Protein AF-A0A9P8H074-F1 (afdb_monomer_lite)

Radius of gyration: 22.16 Å; chains: 1; bounding box: 55×49×70 Å

Foldseek 3Di:
DDDDDDPPDDDPVVVVVVVVDPPVNVVVVPPPPDDDPDPDPLLVLLVVVLVVLVVVLVVLVVVQVVCQVPDPPPDPDDDPVSVVVSVVSVVVSVVSVVCSVVVVSCVRDDVPDDSPPSPPPPPPLPVLLVQQVVLLVQLVVCLVCLQPDPDRDARDDDDDPDPPPPPCDPPRRHDLRVLLVNVVSNPDDLVRLVVLLVSLDLVSNPNHDPPRSVRSSVVSVSNNVSSVVVSVVNVVVVVVPPPDDDD

pLDDT: mean 71.87, std 20.26, range [28.47, 96.75]

Structure (mmCIF, N/CA/C/O backbone):
data_AF-A0A9P8H074-F1
#
_entry.id   AF-A0A9P8H074-F1
#
loop_
_atom_site.group_PDB
_atom_site.id
_atom_site.type_symbol
_atom_site.label_atom_id
_atom_site.label_alt_id
_atom_site.label_comp_id
_atom_site.label_asym_id
_atom_site.label_entity_id
_atom_site.label_seq_id
_atom_site.pdbx_PDB_ins_code
_atom_site.Cartn_x
_atom_site.Cartn_y
_atom_site.Cartn_z
_atom_site.occupancy
_atom_site.B_iso_or_equiv
_atom_site.auth_seq_id
_atom_site.auth_comp_id
_atom_site.auth_asym_id
_atom_site.auth_atom_id
_atom_site.pdbx_PDB_model_num
ATOM 1 N N . MET A 1 1 ? -18.222 0.670 27.435 1.00 34.28 1 MET A N 1
ATOM 2 C CA . MET A 1 1 ? -17.242 1.757 27.617 1.00 34.28 1 MET A CA 1
ATOM 3 C C . MET A 1 1 ? -15.969 1.274 26.948 1.00 34.28 1 MET A C 1
ATOM 5 O O . MET A 1 1 ? -15.282 0.448 27.526 1.00 34.28 1 MET A O 1
ATOM 9 N N . PHE A 1 2 ? -15.772 1.617 25.677 1.00 29.97 2 PHE A N 1
ATOM 10 C CA . PHE A 1 2 ? -14.538 1.301 24.958 1.00 29.97 2 PHE A CA 1
ATOM 11 C C . PHE A 1 2 ? -13.777 2.611 24.823 1.00 29.97 2 PHE A C 1
ATOM 13 O O . PHE A 1 2 ? -14.354 3.582 24.339 1.00 29.97 2 PHE A O 1
ATOM 20 N N . ASP A 1 3 ? -12.551 2.611 25.339 1.00 28.47 3 ASP A N 1
ATOM 21 C CA . ASP A 1 3 ? -11.610 3.724 25.300 1.00 28.47 3 ASP A CA 1
ATOM 22 C C . ASP A 1 3 ? -11.482 4.311 23.894 1.00 28.47 3 ASP A C 1
ATOM 24 O O . ASP A 1 3 ? -11.331 3.583 22.905 1.00 28.47 3 ASP A O 1
ATOM 28 N N . ASP A 1 4 ? -11.504 5.641 23.840 1.00 34.91 4 ASP A N 1
ATOM 29 C CA . ASP A 1 4 ? -11.107 6.431 22.686 1.00 34.91 4 ASP A CA 1
ATOM 30 C C . ASP A 1 4 ? -9.651 6.093 22.335 1.00 34.91 4 ASP A C 1
ATOM 32 O O . ASP A 1 4 ? -8.705 6.483 23.021 1.00 3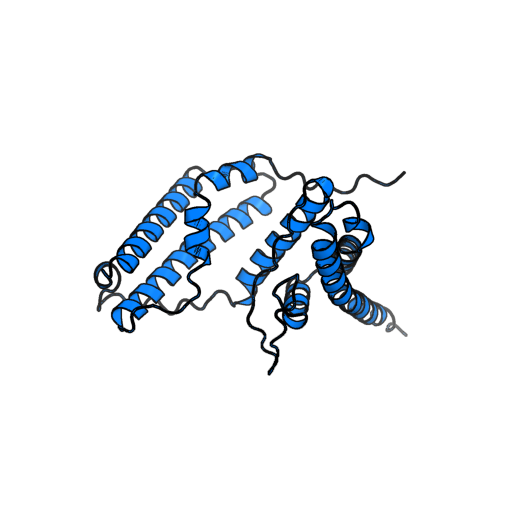4.91 4 ASP A O 1
ATOM 36 N N . GLY A 1 5 ? -9.469 5.318 21.264 1.00 28.48 5 GLY A N 1
ATOM 37 C CA . GLY A 1 5 ? -8.151 5.050 20.698 1.00 28.48 5 GLY A CA 1
ATOM 38 C C . GLY A 1 5 ? -7.446 6.342 20.257 1.00 28.48 5 GLY A C 1
ATOM 39 O O . GLY A 1 5 ? -8.103 7.363 20.035 1.00 28.48 5 GLY A O 1
ATOM 40 N N . PRO A 1 6 ? -6.109 6.315 20.100 1.00 30.25 6 PRO A N 1
ATOM 41 C CA . PRO A 1 6 ? -5.347 7.485 19.685 1.00 30.25 6 PRO A CA 1
ATOM 42 C C . PRO A 1 6 ? -5.861 7.980 18.330 1.00 30.25 6 PRO A C 1
ATOM 44 O O . PRO A 1 6 ? -5.810 7.265 17.326 1.00 30.25 6 PRO A O 1
ATOM 47 N N . LYS A 1 7 ? -6.387 9.207 18.322 1.00 32.19 7 LYS A N 1
ATOM 48 C CA . LYS A 1 7 ? -6.743 9.938 17.108 1.00 32.19 7 LYS A CA 1
ATOM 49 C C . LYS A 1 7 ? -5.439 10.363 16.444 1.00 32.19 7 LYS A C 1
ATOM 51 O O . LYS A 1 7 ? -4.824 11.334 16.869 1.00 32.19 7 LYS A O 1
ATOM 56 N N . TRP A 1 8 ? -5.020 9.633 15.417 1.00 36.97 8 TRP A N 1
ATOM 57 C CA . TRP A 1 8 ? -3.979 10.085 14.496 1.00 36.97 8 TRP A CA 1
ATOM 58 C C . TRP A 1 8 ? -4.569 11.209 13.639 1.00 36.97 8 TRP A C 1
ATOM 60 O O . TRP A 1 8 ? -5.060 10.982 12.535 1.00 36.97 8 TRP A O 1
ATOM 70 N N . GLY A 1 9 ? -4.643 12.409 14.212 1.00 28.47 9 GLY A N 1
ATOM 71 C CA . GLY A 1 9 ? -5.114 13.597 13.519 1.00 28.47 9 GLY A CA 1
ATOM 72 C C . GLY A 1 9 ? -4.038 14.089 12.567 1.00 28.47 9 GLY A C 1
ATOM 73 O O . GLY A 1 9 ? -3.194 14.872 12.973 1.00 28.47 9 GLY A O 1
ATOM 74 N N . TRP A 1 10 ? -4.078 13.642 11.315 1.00 36.22 10 TRP A N 1
ATOM 75 C CA . TRP A 1 10 ? -3.365 14.328 10.241 1.00 36.22 10 TRP A CA 1
ATOM 76 C C . TRP A 1 10 ? -4.173 15.551 9.808 1.00 36.22 10 TRP A C 1
ATOM 78 O O . TRP A 1 10 ? -5.401 15.487 9.662 1.00 36.22 10 TRP A O 1
ATOM 88 N N . SER A 1 11 ? -3.482 16.669 9.612 1.00 38.69 11 SER A N 1
ATOM 89 C CA . SER A 1 11 ? -4.053 17.906 9.097 1.00 38.69 11 SER A CA 1
ATOM 90 C C . SER A 1 11 ? -4.701 17.700 7.722 1.00 38.69 11 SER A C 1
ATOM 92 O O . SER A 1 11 ? -4.144 17.068 6.824 1.00 38.69 11 SER A O 1
ATOM 94 N N . LYS A 1 12 ? -5.902 18.267 7.540 1.00 38.62 12 LYS A N 1
ATOM 95 C CA . LYS A 1 12 ? -6.658 18.254 6.271 1.00 38.62 12 LYS A CA 1
ATOM 96 C C . LYS A 1 12 ? -5.885 18.884 5.100 1.00 38.62 12 LYS A C 1
ATOM 98 O O . LYS A 1 12 ? -6.270 18.672 3.952 1.00 38.62 12 LYS A O 1
ATOM 103 N N . THR A 1 13 ? -4.820 19.633 5.380 1.00 39.03 13 THR A N 1
ATOM 104 C CA . THR A 1 13 ? -4.048 20.410 4.404 1.00 39.03 13 THR A CA 1
ATOM 105 C C . THR A 1 13 ? -3.113 19.527 3.566 1.00 39.03 13 THR A C 1
ATOM 107 O O . THR A 1 13 ? -3.063 19.675 2.348 1.00 39.03 13 THR A O 1
ATOM 110 N N . LEU A 1 14 ? -2.520 18.479 4.158 1.00 34.53 14 LEU A N 1
ATOM 111 C CA . LEU A 1 14 ? -1.687 17.494 3.441 1.00 34.53 14 LEU A CA 1
ATOM 112 C C . LEU A 1 14 ? -2.457 16.735 2.345 1.00 34.53 14 LEU A C 1
ATOM 114 O O . LEU A 1 14 ? -1.873 16.289 1.361 1.00 34.53 14 LEU A O 1
ATOM 118 N N . GLN A 1 15 ? -3.780 16.619 2.479 1.00 36.66 15 GLN A N 1
ATOM 119 C CA . GLN A 1 15 ? -4.646 15.985 1.483 1.00 36.66 15 GLN A CA 1
ATOM 120 C C . GLN A 1 15 ? -5.029 16.936 0.330 1.00 36.66 15 GLN A C 1
ATOM 122 O O . GLN A 1 15 ? -5.466 16.469 -0.722 1.00 36.66 15 GLN A O 1
ATOM 127 N N . GLN A 1 16 ? -4.860 18.252 0.512 1.00 35.47 16 GLN A N 1
ATOM 128 C CA . GLN A 1 16 ? -5.141 19.283 -0.492 1.00 35.47 16 GLN A CA 1
ATOM 129 C C . GLN A 1 16 ? -3.890 19.701 -1.280 1.00 35.47 16 GLN A C 1
ATOM 131 O O . GLN A 1 16 ? -4.005 19.904 -2.484 1.00 35.47 16 GLN A O 1
ATOM 136 N N . ASP A 1 17 ? -2.693 19.718 -0.694 1.00 36.97 17 ASP A N 1
ATOM 137 C CA . ASP A 1 17 ? -1.497 20.214 -1.406 1.00 36.97 17 ASP A CA 1
ATOM 138 C C . ASP A 1 17 ? -0.894 19.211 -2.411 1.00 36.97 17 ASP A C 1
ATOM 140 O O . ASP A 1 17 ? -0.211 19.590 -3.364 1.00 36.97 17 ASP A O 1
ATOM 144 N N . TRP A 1 18 ? -1.272 17.931 -2.323 1.00 33.31 18 TRP A N 1
ATOM 145 C CA . TRP A 1 18 ? -0.990 16.927 -3.364 1.00 33.31 18 TRP A CA 1
ATOM 146 C C . TRP A 1 18 ? -1.747 17.183 -4.683 1.00 33.31 18 TRP A C 1
ATOM 148 O O . TRP A 1 18 ? -1.483 16.516 -5.684 1.00 33.31 18 TRP A O 1
ATOM 158 N N . THR A 1 19 ? -2.682 18.141 -4.716 1.00 37.94 19 THR A N 1
ATOM 159 C CA . THR A 1 19 ? -3.509 18.444 -5.899 1.00 37.94 19 THR A CA 1
ATOM 160 C C . THR A 1 19 ? -2.841 19.362 -6.927 1.00 37.94 19 THR A C 1
ATOM 162 O O . THR A 1 19 ? -3.373 19.518 -8.025 1.00 37.94 19 THR A O 1
ATOM 165 N N . CYS A 1 20 ? -1.653 1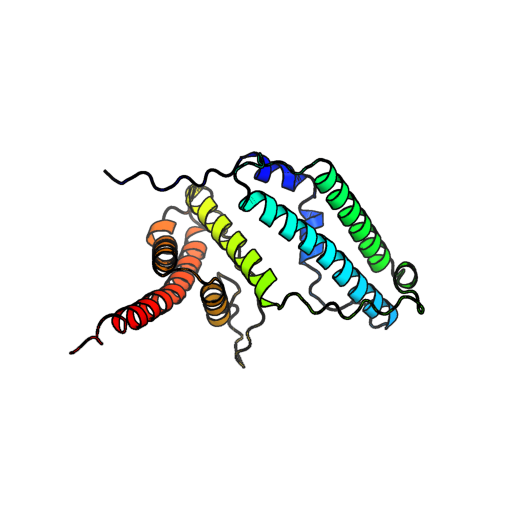9.909 -6.642 1.00 38.28 20 CYS A N 1
ATOM 166 C CA . CYS A 1 20 ? -0.899 20.711 -7.615 1.00 38.28 20 CYS A CA 1
ATOM 167 C C . CYS A 1 20 ? -0.303 19.883 -8.768 1.00 38.28 20 CYS A C 1
ATOM 169 O O . CYS A 1 20 ? 0.052 20.443 -9.805 1.00 38.28 20 CYS A O 1
ATOM 171 N N . MET A 1 21 ? -0.232 18.554 -8.629 1.00 38.22 21 MET A N 1
ATOM 172 C CA . MET A 1 21 ? 0.084 17.651 -9.733 1.00 38.22 21 MET A CA 1
ATOM 173 C C . MET A 1 21 ? -1.177 16.895 -10.153 1.00 38.22 21 MET A C 1
ATOM 175 O O . MET A 1 21 ? -1.715 16.080 -9.408 1.00 38.22 21 MET A O 1
A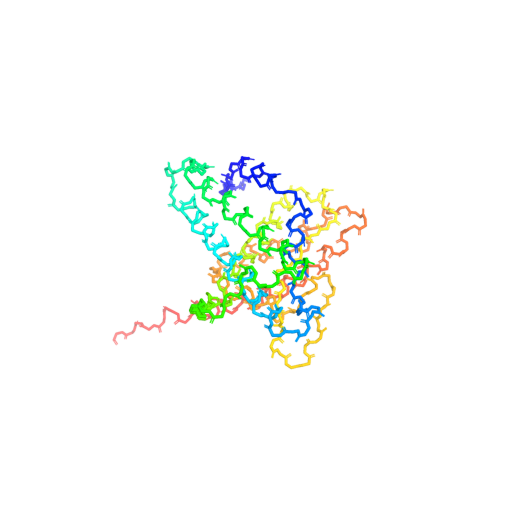TOM 179 N N . ASP A 1 22 ? -1.639 17.165 -11.374 1.00 43.31 22 ASP A N 1
ATOM 180 C CA . ASP A 1 22 ? -2.713 16.424 -12.034 1.00 43.31 22 ASP A CA 1
ATOM 181 C C . ASP A 1 22 ? -2.480 14.902 -11.908 1.00 43.31 22 ASP A C 1
ATOM 183 O O . ASP A 1 22 ? -1.381 14.386 -12.135 1.00 43.31 22 ASP A O 1
ATOM 187 N N . ARG A 1 23 ? -3.541 14.168 -11.554 1.00 40.34 23 ARG A N 1
ATOM 188 C CA . ARG A 1 23 ? -3.578 12.702 -11.454 1.00 40.34 23 ARG A CA 1
ATOM 189 C C . ARG A 1 23 ? -3.008 12.012 -12.702 1.00 40.34 23 ARG A C 1
ATOM 191 O O . ARG A 1 23 ? -2.406 10.946 -12.582 1.00 40.34 23 ARG A O 1
ATOM 198 N N . ALA A 1 24 ? -3.159 12.609 -13.884 1.00 39.78 24 ALA A N 1
ATOM 199 C CA . ALA A 1 24 ? -2.588 12.128 -15.138 1.00 39.78 24 ALA A CA 1
ATOM 200 C C . ALA A 1 24 ? -1.055 12.230 -15.163 1.00 39.78 24 ALA A C 1
ATOM 202 O O . ALA A 1 24 ? -0.392 11.309 -15.642 1.00 39.78 24 ALA A O 1
ATOM 203 N N . THR A 1 25 ? -0.480 13.286 -14.588 1.00 45.34 25 THR A N 1
ATOM 204 C CA . THR A 1 25 ? 0.970 13.459 -14.430 1.00 45.34 25 THR A CA 1
ATOM 205 C C . THR A 1 25 ? 1.540 12.374 -13.514 1.00 45.34 25 THR A C 1
ATOM 207 O O . THR A 1 25 ? 2.502 11.698 -13.871 1.00 45.34 25 THR A O 1
ATOM 210 N N . TRP A 1 26 ? 0.878 12.096 -12.387 1.00 40.53 26 TRP A N 1
ATOM 211 C CA . TRP A 1 26 ? 1.270 11.016 -11.468 1.00 40.53 26 TRP A CA 1
ATOM 212 C C . TRP A 1 26 ? 1.129 9.614 -12.094 1.00 40.53 26 TRP A C 1
ATOM 214 O O . TRP A 1 26 ? 1.975 8.732 -11.914 1.00 40.53 26 TRP A O 1
ATOM 224 N N . SER A 1 27 ? 0.073 9.404 -12.884 1.00 38.50 27 SER A N 1
ATOM 225 C CA . SER A 1 27 ? -0.175 8.140 -13.584 1.00 38.50 27 SER A CA 1
ATOM 226 C C . SER A 1 27 ? 0.842 7.880 -14.710 1.00 38.50 27 SER A C 1
ATOM 228 O O . SER A 1 27 ? 1.272 6.740 -14.889 1.00 38.50 27 SER A O 1
ATOM 230 N N . ARG A 1 28 ? 1.331 8.927 -15.396 1.00 43.75 28 ARG A N 1
ATOM 231 C CA . ARG A 1 28 ? 2.446 8.820 -16.360 1.00 43.75 28 ARG A CA 1
ATOM 232 C C . ARG A 1 28 ? 3.754 8.395 -15.697 1.00 43.75 28 ARG A C 1
ATOM 234 O O . ARG A 1 28 ? 4.450 7.537 -16.231 1.00 43.75 28 ARG A O 1
ATOM 241 N N . PHE A 1 29 ? 4.056 8.912 -14.504 1.00 41.09 29 PHE A N 1
ATOM 242 C CA . PHE A 1 29 ? 5.256 8.510 -13.764 1.00 41.09 29 PHE A CA 1
ATOM 243 C C . PHE A 1 29 ? 5.206 7.053 -13.271 1.00 41.09 29 PHE A C 1
ATOM 245 O O . PHE A 1 29 ? 6.249 6.433 -13.075 1.00 41.09 29 PHE A O 1
ATOM 252 N N . THR A 1 30 ? 4.027 6.468 -13.055 1.00 40.72 30 THR A N 1
ATOM 253 C CA . THR A 1 30 ? 3.891 5.090 -12.539 1.00 40.72 30 THR A CA 1
ATOM 254 C C . THR A 1 30 ? 3.802 4.016 -13.623 1.00 40.72 30 THR A C 1
ATOM 256 O O . THR A 1 30 ? 4.211 2.887 -13.364 1.00 40.72 30 THR A O 1
ATOM 259 N N . CYS A 1 31 ? 3.338 4.344 -14.834 1.00 38.91 31 CYS A N 1
ATOM 260 C CA . CYS A 1 31 ? 3.153 3.362 -15.913 1.00 38.91 31 CYS A CA 1
ATOM 261 C C . CYS A 1 31 ? 4.441 2.948 -16.650 1.00 38.91 31 CYS A C 1
ATOM 263 O O . CYS A 1 31 ? 4.435 1.942 -17.347 1.00 38.91 31 CYS A O 1
ATOM 265 N N . LEU A 1 32 ? 5.550 3.676 -16.507 1.00 47.53 32 LEU A N 1
ATOM 266 C CA . LEU A 1 32 ? 6.774 3.438 -17.289 1.00 47.53 32 LEU A CA 1
ATOM 267 C C . LEU A 1 32 ? 7.807 2.564 -16.554 1.00 47.53 32 LEU A C 1
ATOM 269 O O . LEU A 1 32 ? 8.984 2.902 -16.482 1.00 47.53 32 LEU A O 1
ATOM 273 N N . LEU A 1 33 ? 7.372 1.440 -15.979 1.00 45.22 33 LEU A N 1
ATOM 274 C CA . LEU A 1 33 ? 8.291 0.373 -15.542 1.00 45.22 33 LEU A CA 1
ATOM 275 C C . LEU A 1 33 ? 8.706 -0.556 -16.695 1.00 45.22 33 LEU A C 1
ATOM 277 O O . LEU A 1 33 ? 9.562 -1.421 -16.501 1.00 45.22 33 LEU A O 1
ATOM 281 N N . ASP A 1 34 ? 8.129 -0.368 -17.881 1.00 45.78 34 ASP A N 1
ATOM 282 C CA . ASP A 1 34 ? 8.479 -1.125 -19.074 1.00 45.78 34 ASP A CA 1
ATOM 283 C C . ASP A 1 34 ? 9.732 -0.543 -19.749 1.00 45.78 34 ASP A C 1
ATOM 285 O O . ASP A 1 34 ? 9.957 0.668 -19.772 1.00 45.78 34 ASP A O 1
ATOM 289 N N . ALA A 1 35 ? 10.585 -1.441 -20.246 1.00 49.50 35 ALA A N 1
ATOM 290 C CA . ALA A 1 35 ? 11.863 -1.142 -20.894 1.00 49.50 35 ALA A CA 1
ATOM 291 C C . ALA A 1 35 ? 11.724 -0.116 -22.045 1.00 49.50 35 ALA A C 1
ATOM 293 O O . ALA A 1 35 ? 10.648 -0.015 -22.638 1.00 49.50 35 ALA A O 1
ATOM 294 N N . PRO A 1 36 ? 12.798 0.625 -22.397 1.00 53.88 36 PRO A N 1
ATOM 295 C CA . PRO A 1 36 ? 12.745 1.625 -23.462 1.00 53.88 36 PRO A CA 1
ATOM 296 C C . PRO A 1 36 ? 12.193 1.030 -24.766 1.00 53.88 36 PRO A C 1
ATOM 298 O O . PRO A 1 36 ? 12.622 -0.037 -25.203 1.00 53.88 36 PRO A O 1
ATOM 301 N N . VAL A 1 37 ? 11.248 1.745 -25.387 1.00 54.25 37 VAL A N 1
ATOM 302 C CA . VAL A 1 37 ? 10.645 1.385 -26.688 1.00 54.25 37 VAL A CA 1
ATOM 303 C C . VAL A 1 37 ? 11.682 1.475 -27.819 1.00 54.25 37 VAL A C 1
ATOM 305 O O . VAL A 1 37 ? 11.561 0.792 -28.833 1.00 54.25 37 VAL A O 1
ATOM 308 N N . ASP A 1 38 ? 12.727 2.283 -27.620 1.00 58.28 38 ASP A N 1
ATOM 309 C CA . ASP A 1 38 ? 13.858 2.452 -28.529 1.00 58.28 38 ASP A CA 1
ATOM 310 C C . ASP A 1 38 ? 15.100 1.690 -28.021 1.00 58.28 38 ASP A C 1
ATOM 312 O O . ASP A 1 38 ? 15.552 1.869 -26.888 1.00 58.28 38 ASP A O 1
ATOM 316 N N . SER A 1 39 ? 15.660 0.830 -28.876 1.00 65.75 39 SER A N 1
ATOM 317 C CA . SER A 1 39 ? 16.819 -0.020 -28.581 1.00 65.75 39 SER A CA 1
ATOM 318 C C . SER A 1 39 ? 18.183 0.680 -28.688 1.00 65.75 39 SER A C 1
ATOM 320 O O . SER A 1 39 ? 19.215 0.019 -28.547 1.00 65.75 39 SER A O 1
ATOM 322 N N . THR A 1 40 ? 18.241 1.986 -28.975 1.00 78.69 40 THR A N 1
ATOM 323 C CA . THR A 1 40 ? 19.527 2.694 -29.081 1.00 78.69 40 THR A CA 1
ATOM 324 C C . THR A 1 40 ? 20.232 2.846 -27.725 1.00 78.69 40 THR A C 1
ATOM 326 O O . THR A 1 40 ? 19.622 3.003 -26.666 1.00 78.69 40 THR A O 1
ATOM 329 N N . LEU A 1 41 ? 21.571 2.837 -27.748 1.00 73.38 41 LEU A N 1
ATOM 330 C CA . LEU A 1 41 ? 22.397 3.060 -26.553 1.00 73.38 41 LEU A CA 1
ATOM 331 C C . LEU A 1 41 ? 22.145 4.444 -25.929 1.00 73.38 41 LEU A C 1
ATOM 333 O O . LEU A 1 41 ? 22.218 4.603 -24.712 1.00 73.38 41 LEU A O 1
ATOM 337 N N . GLU A 1 42 ? 21.856 5.443 -26.758 1.00 74.56 42 GLU A N 1
ATOM 338 C CA . GLU A 1 42 ? 21.548 6.810 -26.336 1.00 74.56 42 GLU A CA 1
ATOM 339 C C . GLU A 1 42 ? 20.183 6.883 -25.650 1.00 74.56 42 GLU A C 1
ATOM 341 O O . GLU A 1 42 ? 20.092 7.470 -24.571 1.00 74.56 42 GLU A O 1
ATOM 346 N N . ALA A 1 43 ? 19.163 6.199 -26.184 1.00 69.75 43 ALA A N 1
ATOM 347 C CA . ALA A 1 43 ? 17.879 6.045 -25.508 1.00 69.75 43 ALA A CA 1
ATOM 348 C C . ALA A 1 43 ? 18.033 5.330 -24.161 1.00 69.75 43 ALA A C 1
ATOM 350 O O . ALA A 1 43 ? 17.504 5.799 -23.154 1.00 69.75 43 ALA A O 1
ATOM 351 N N . ALA A 1 44 ? 18.826 4.257 -24.092 1.00 69.56 44 ALA A N 1
ATOM 352 C CA . ALA A 1 44 ? 19.096 3.557 -22.836 1.00 69.56 44 ALA A CA 1
ATOM 353 C C . ALA A 1 44 ? 19.806 4.453 -21.800 1.00 69.56 44 ALA A C 1
ATOM 355 O O . ALA A 1 44 ? 19.443 4.454 -20.622 1.00 69.56 44 ALA A O 1
ATOM 356 N N . ARG A 1 45 ? 20.793 5.253 -22.222 1.00 73.25 45 ARG A N 1
ATOM 357 C CA . ARG A 1 45 ? 21.492 6.210 -21.344 1.00 73.25 45 ARG A CA 1
ATOM 358 C C . ARG A 1 45 ? 20.585 7.353 -20.895 1.00 73.25 45 ARG A C 1
ATOM 360 O O . ARG A 1 45 ? 20.611 7.717 -19.721 1.00 73.25 45 ARG A O 1
ATOM 367 N N . HIS A 1 46 ? 19.762 7.891 -21.793 1.00 78.69 46 HIS A N 1
ATOM 368 C CA . HIS A 1 46 ? 18.790 8.926 -21.447 1.00 78.69 46 HIS A CA 1
ATOM 369 C C . HIS A 1 46 ? 17.763 8.370 -20.454 1.00 78.69 46 HIS A C 1
ATOM 371 O O . HIS A 1 46 ? 17.470 9.007 -19.450 1.00 78.69 46 HIS A O 1
ATOM 377 N N . TRP A 1 47 ? 17.307 7.134 -20.649 1.00 71.75 47 TRP A N 1
ATOM 378 C CA . TRP A 1 47 ? 16.414 6.457 -19.713 1.00 71.75 47 TRP A CA 1
ATOM 379 C C . TRP A 1 47 ? 17.033 6.282 -18.317 1.00 71.75 47 TRP A C 1
ATOM 381 O O . TRP A 1 47 ? 16.401 6.563 -17.297 1.00 71.75 47 TRP A O 1
ATOM 391 N N . GLN A 1 48 ? 18.307 5.890 -18.245 1.00 73.12 48 GLN A N 1
ATOM 392 C CA . GLN A 1 48 ? 19.041 5.835 -16.976 1.00 73.12 48 GLN A CA 1
ATOM 393 C C . GLN A 1 48 ? 19.132 7.209 -16.296 1.00 73.12 48 GLN A C 1
ATOM 395 O O . GLN A 1 48 ? 19.003 7.292 -15.072 1.00 73.12 48 GLN A O 1
ATOM 400 N N . HIS A 1 49 ? 19.326 8.276 -17.075 1.00 74.31 49 HIS A N 1
ATOM 401 C CA . HIS A 1 49 ? 19.340 9.649 -16.577 1.00 74.31 49 HIS A CA 1
ATOM 402 C C . HIS A 1 49 ? 17.965 10.079 -16.040 1.00 74.31 49 HIS A C 1
ATOM 404 O O . HIS A 1 49 ? 17.884 10.528 -14.899 1.00 74.31 49 HIS A O 1
ATOM 410 N N . VAL A 1 50 ? 16.880 9.823 -16.781 1.00 73.44 50 VAL A N 1
ATOM 411 C CA . VAL A 1 50 ? 15.486 10.055 -16.350 1.00 73.44 50 VAL A CA 1
ATOM 412 C C . VAL A 1 50 ? 15.220 9.396 -14.988 1.00 73.44 50 VAL A C 1
ATOM 414 O O . VAL A 1 50 ? 14.719 10.029 -14.056 1.00 73.44 50 VAL A O 1
ATOM 417 N N . HIS A 1 51 ? 15.620 8.131 -14.823 1.00 72.75 51 HIS A N 1
ATOM 418 C CA . HIS A 1 51 ? 15.494 7.416 -13.551 1.00 72.75 51 HIS A CA 1
ATOM 419 C C . HIS A 1 51 ? 16.382 7.975 -12.432 1.00 72.75 51 HIS A C 1
ATOM 421 O O . HIS A 1 51 ? 16.024 7.886 -11.255 1.00 72.75 51 HIS A O 1
ATOM 427 N N . ALA A 1 52 ? 17.568 8.489 -12.754 1.00 72.75 52 ALA A N 1
ATOM 428 C CA . ALA A 1 52 ? 18.434 9.130 -11.773 1.00 72.75 52 ALA A CA 1
ATOM 429 C C . ALA A 1 52 ? 17.814 10.437 -11.257 1.00 72.75 52 ALA A C 1
ATOM 431 O O . ALA A 1 52 ? 17.757 10.624 -10.042 1.00 72.75 52 ALA A O 1
ATOM 432 N N . GLU A 1 53 ? 17.288 11.284 -12.146 1.00 74.38 53 GLU A N 1
ATOM 433 C CA . GLU A 1 53 ? 16.622 12.534 -11.762 1.00 74.38 53 GLU A CA 1
ATOM 434 C C . GLU A 1 53 ? 15.352 12.266 -10.952 1.00 74.38 53 GLU A C 1
ATOM 436 O O . GLU A 1 53 ? 15.188 12.834 -9.873 1.00 74.38 53 GLU A O 1
ATOM 441 N N . ARG A 1 54 ? 14.514 11.308 -11.374 1.00 74.75 54 ARG A N 1
ATOM 442 C CA . ARG A 1 54 ? 13.335 10.895 -10.595 1.00 74.75 54 ARG A CA 1
ATOM 443 C C . ARG A 1 54 ? 13.704 10.507 -9.163 1.00 74.75 54 ARG A C 1
ATOM 445 O O . ARG A 1 54 ? 13.073 10.963 -8.217 1.00 74.75 54 ARG A O 1
ATOM 452 N N . ARG A 1 55 ? 14.772 9.722 -8.988 1.00 67.94 55 ARG A N 1
ATOM 453 C CA . ARG A 1 55 ? 15.250 9.323 -7.655 1.00 67.94 55 ARG A CA 1
ATOM 454 C C . ARG A 1 55 ? 15.709 10.504 -6.803 1.00 67.94 55 ARG A C 1
ATOM 456 O O . ARG A 1 55 ? 15.581 10.436 -5.583 1.00 67.94 55 ARG A O 1
ATOM 463 N N . ARG A 1 56 ? 16.253 11.571 -7.400 1.00 72.50 56 ARG A N 1
ATOM 464 C CA . ARG A 1 56 ? 16.597 12.794 -6.653 1.00 72.50 56 ARG A CA 1
ATOM 465 C C . ARG A 1 56 ? 15.345 13.478 -6.117 1.00 72.50 56 ARG A C 1
ATOM 467 O O . ARG A 1 56 ? 15.358 13.898 -4.963 1.00 72.50 56 ARG A O 1
ATOM 474 N N . VAL A 1 57 ? 14.281 13.525 -6.921 1.00 68.75 57 VAL A N 1
ATOM 475 C CA . VAL A 1 57 ? 12.971 14.041 -6.499 1.00 68.75 57 VAL A CA 1
ATOM 476 C C . VAL A 1 57 ? 12.405 13.190 -5.360 1.00 68.75 57 VAL A C 1
ATOM 478 O O . VAL A 1 57 ? 12.133 13.721 -4.286 1.00 68.75 57 VAL A O 1
ATOM 481 N N . ASP A 1 58 ? 12.342 11.866 -5.539 1.00 69.81 58 ASP A N 1
ATOM 482 C CA . ASP A 1 58 ? 11.826 10.933 -4.525 1.00 69.81 58 ASP A CA 1
ATOM 483 C C . ASP A 1 58 ? 12.603 11.028 -3.201 1.00 69.81 58 ASP A C 1
ATOM 485 O O . ASP A 1 58 ? 12.015 11.011 -2.119 1.00 69.81 58 ASP A O 1
ATOM 489 N N . LYS A 1 59 ? 13.937 11.159 -3.269 1.00 72.06 59 LYS A N 1
ATOM 490 C CA . LYS A 1 59 ? 14.782 11.319 -2.080 1.00 72.06 59 LYS A CA 1
ATOM 491 C C . LYS A 1 59 ? 14.473 12.621 -1.346 1.00 72.06 59 LYS A C 1
ATOM 493 O O . LYS A 1 59 ? 14.365 12.588 -0.126 1.00 72.06 59 LYS A O 1
ATOM 498 N N . LEU A 1 60 ? 14.327 13.739 -2.061 1.00 71.69 60 LEU A N 1
ATOM 499 C CA . LEU A 1 60 ? 13.994 15.014 -1.428 1.00 71.69 60 LEU A CA 1
ATOM 500 C C . LEU A 1 60 ? 12.617 14.951 -0.758 1.00 71.69 60 LEU A C 1
ATOM 502 O O . LEU A 1 60 ? 12.501 15.359 0.391 1.00 71.69 60 LEU A O 1
ATOM 506 N N . ILE A 1 61 ? 11.615 14.377 -1.429 1.00 68.31 61 ILE A N 1
ATOM 507 C CA . ILE A 1 61 ? 10.275 14.169 -0.856 1.00 68.31 61 ILE A CA 1
ATOM 508 C C . ILE A 1 61 ? 10.354 13.308 0.402 1.00 68.31 61 ILE A C 1
ATOM 510 O O . ILE A 1 61 ? 9.736 13.629 1.408 1.00 68.31 61 ILE A O 1
ATOM 514 N N . SER A 1 62 ? 11.129 12.222 0.372 1.00 68.44 62 SER A N 1
ATOM 515 C CA . SER A 1 62 ? 11.297 11.361 1.543 1.00 68.44 62 SER A CA 1
ATOM 516 C C . SER A 1 62 ? 11.980 12.080 2.704 1.00 68.44 62 SER A C 1
ATOM 518 O O . SER A 1 62 ? 11.611 11.821 3.844 1.00 68.44 62 SER A O 1
ATOM 520 N N . THR A 1 63 ? 12.975 12.932 2.438 1.00 72.06 63 THR A N 1
ATOM 521 C CA . THR A 1 63 ? 13.635 13.743 3.471 1.00 72.06 63 THR A CA 1
ATOM 522 C C . THR A 1 63 ? 12.657 14.744 4.065 1.00 72.06 63 THR A C 1
ATOM 524 O O . THR A 1 63 ? 12.478 14.764 5.271 1.00 72.06 63 THR A O 1
ATOM 527 N N . ILE A 1 64 ? 11.940 15.473 3.215 1.00 69.19 64 ILE A N 1
ATOM 528 C CA . ILE A 1 64 ? 10.906 16.420 3.625 1.00 69.19 64 ILE A CA 1
ATOM 529 C C . ILE A 1 64 ? 9.831 15.737 4.479 1.00 69.19 64 ILE A C 1
ATOM 531 O O . ILE A 1 64 ? 9.512 16.211 5.559 1.00 69.19 64 ILE A O 1
ATOM 535 N N . ASN A 1 65 ? 9.309 14.592 4.035 1.00 65.00 65 ASN A N 1
ATOM 536 C CA . ASN A 1 65 ? 8.309 13.847 4.796 1.00 65.00 65 ASN A CA 1
ATOM 537 C C . ASN A 1 65 ? 8.870 13.346 6.127 1.00 65.00 65 ASN A C 1
ATOM 539 O O . ASN A 1 65 ? 8.155 13.347 7.115 1.00 65.00 65 ASN A O 1
ATOM 543 N N . HIS A 1 66 ? 10.125 12.897 6.167 1.00 68.88 66 HIS A N 1
ATOM 544 C CA . HIS A 1 66 ? 10.756 12.495 7.420 1.00 68.88 66 HIS A CA 1
ATOM 545 C C . HIS A 1 66 ? 10.852 13.683 8.386 1.00 68.88 66 HIS A C 1
ATOM 547 O O . HIS A 1 66 ? 10.449 13.559 9.537 1.00 68.88 66 HIS A O 1
ATOM 553 N N . ASP A 1 67 ? 11.317 14.835 7.911 1.00 67.62 67 ASP A N 1
ATOM 554 C CA . ASP A 1 67 ? 11.458 16.039 8.732 1.00 67.62 67 ASP A CA 1
ATOM 555 C C . ASP A 1 67 ? 10.091 16.531 9.247 1.00 67.62 67 ASP A C 1
ATOM 557 O O . ASP A 1 67 ? 9.976 16.896 10.408 1.00 67.62 67 ASP A O 1
ATOM 561 N N . LEU A 1 68 ? 9.031 16.425 8.436 1.00 63.09 68 LEU A N 1
ATOM 562 C CA . LEU A 1 68 ? 7.655 16.751 8.842 1.00 63.09 68 LEU A CA 1
ATOM 563 C C . LEU A 1 68 ? 7.031 15.740 9.819 1.00 63.09 68 LEU A C 1
ATOM 565 O O . LEU A 1 68 ? 6.147 16.097 10.586 1.00 63.09 68 LEU A O 1
ATOM 569 N N . ILE A 1 69 ? 7.427 14.464 9.769 1.00 60.88 69 ILE A N 1
ATOM 570 C CA . ILE A 1 69 ? 6.846 13.406 10.618 1.00 60.88 69 ILE A CA 1
ATOM 571 C C . ILE A 1 69 ? 7.437 13.423 12.032 1.00 60.88 69 ILE A C 1
ATOM 573 O O . ILE A 1 69 ? 6.765 13.006 12.973 1.00 60.88 69 ILE A O 1
ATOM 577 N N . PHE A 1 70 ? 8.706 13.807 12.173 1.00 59.66 70 PHE A N 1
ATOM 578 C CA . PHE A 1 70 ? 9.458 13.634 13.419 1.00 59.66 70 PHE A CA 1
ATOM 579 C C . PHE A 1 70 ? 9.719 14.931 14.184 1.00 59.66 70 PHE A C 1
ATOM 581 O O . PHE A 1 70 ? 10.275 14.866 15.280 1.00 59.66 70 PHE A O 1
ATOM 588 N N . ASP A 1 71 ? 9.325 16.077 13.635 1.00 62.94 71 ASP A N 1
ATOM 589 C CA . ASP A 1 71 ? 9.466 17.369 14.291 1.00 62.94 71 ASP A CA 1
ATOM 590 C C . ASP A 1 71 ? 8.080 17.897 14.693 1.00 62.94 71 ASP A C 1
ATOM 592 O O . ASP A 1 71 ? 7.384 18.530 13.903 1.00 62.94 71 ASP A O 1
ATOM 596 N N . ASP A 1 72 ? 7.665 17.591 15.930 1.00 57.25 72 ASP A N 1
ATOM 597 C CA . ASP A 1 72 ? 6.364 17.982 16.507 1.00 57.25 72 ASP A CA 1
ATOM 598 C C . ASP A 1 72 ? 6.166 19.519 16.559 1.00 57.25 72 ASP A C 1
ATOM 600 O O . ASP A 1 72 ? 5.051 19.990 16.797 1.00 57.25 72 ASP A O 1
ATOM 604 N N . GLU A 1 73 ? 7.231 20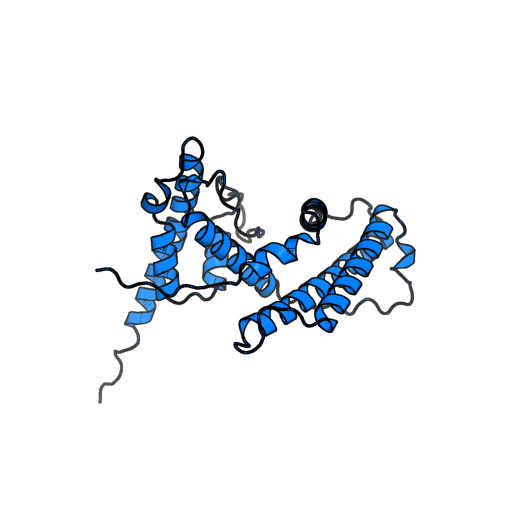.309 16.347 1.00 59.34 73 GLU A N 1
ATOM 605 C CA . GLU A 1 73 ? 7.200 21.777 16.285 1.00 59.34 73 GLU A CA 1
ATOM 606 C C . GLU A 1 73 ? 7.123 22.342 14.853 1.00 59.34 73 GLU A C 1
ATOM 608 O O . GLU A 1 73 ? 6.822 23.531 14.690 1.00 59.34 73 GLU A O 1
ATOM 613 N N . LEU A 1 74 ? 7.341 21.533 13.805 1.00 57.97 74 LEU A N 1
ATOM 614 C CA . LEU A 1 74 ? 7.086 21.965 12.430 1.00 57.97 74 LEU A CA 1
ATOM 615 C C . LEU A 1 74 ? 5.576 21.908 12.177 1.00 57.97 74 LEU A C 1
ATOM 617 O O . LEU A 1 74 ? 5.014 20.859 11.873 1.00 57.97 74 LEU A O 1
ATOM 621 N N . GLU A 1 75 ? 4.901 23.053 12.286 1.00 56.94 75 GLU A N 1
ATOM 622 C CA . GLU A 1 75 ? 3.536 23.216 11.779 1.00 56.94 75 GLU A CA 1
ATOM 623 C C . GLU A 1 75 ? 3.475 22.729 10.324 1.00 56.94 75 GLU A C 1
ATOM 625 O O . GLU A 1 75 ? 3.975 23.463 9.486 1.00 56.94 75 GLU A O 1
ATOM 630 N N . ASP A 1 76 ? 2.906 21.535 10.064 1.00 59.22 76 ASP A N 1
ATOM 631 C CA . ASP A 1 76 ? 2.374 20.873 8.836 1.00 59.22 76 ASP A CA 1
ATOM 632 C C . ASP A 1 76 ? 2.612 21.494 7.430 1.00 59.22 76 ASP A C 1
ATOM 634 O O . ASP A 1 76 ? 1.859 21.260 6.481 1.00 59.22 76 ASP A O 1
ATOM 638 N N . ARG A 1 77 ? 3.638 22.312 7.251 1.00 67.00 77 ARG A N 1
ATOM 639 C CA . ARG A 1 77 ? 3.849 23.206 6.123 1.00 67.00 77 ARG A CA 1
ATOM 640 C C . ARG A 1 77 ? 5.298 23.087 5.719 1.00 67.00 77 ARG A C 1
ATOM 642 O O . ARG A 1 77 ? 6.219 23.233 6.520 1.00 67.00 77 ARG A O 1
ATOM 649 N N . LEU A 1 78 ? 5.476 22.844 4.433 1.00 72.69 78 LEU A N 1
ATOM 650 C CA . LEU A 1 78 ? 6.768 22.973 3.798 1.00 72.69 78 LEU A CA 1
ATOM 651 C C . LEU A 1 78 ? 7.265 24.403 3.987 1.00 72.69 78 LEU A C 1
ATOM 653 O O . LEU A 1 78 ? 6.495 25.363 3.906 1.00 72.69 78 LEU A O 1
ATOM 657 N N . THR A 1 79 ? 8.564 24.557 4.218 1.00 83.31 79 THR A N 1
ATOM 658 C CA . THR A 1 79 ? 9.158 25.887 4.119 1.00 83.31 79 THR A CA 1
ATOM 659 C C . THR A 1 79 ? 9.056 26.364 2.669 1.00 83.31 79 THR A C 1
ATOM 661 O O . THR A 1 79 ? 9.133 25.559 1.739 1.00 83.31 79 THR A O 1
ATOM 664 N N . GLU A 1 80 ? 8.933 27.675 2.445 1.00 83.31 80 GLU A N 1
ATOM 665 C CA . GLU A 1 80 ? 8.913 28.242 1.084 1.00 83.31 80 GLU A CA 1
ATOM 666 C C . GLU A 1 80 ? 10.136 27.787 0.260 1.00 83.31 80 GLU A C 1
ATOM 668 O O . GLU A 1 80 ? 10.049 27.562 -0.947 1.00 83.31 80 GLU A O 1
ATOM 673 N N . GLU A 1 81 ? 11.278 27.574 0.924 1.00 81.69 81 GLU A N 1
ATOM 674 C CA . GLU A 1 81 ? 12.489 27.022 0.316 1.00 81.69 81 GLU A CA 1
ATOM 675 C C . GLU A 1 81 ? 12.309 25.561 -0.134 1.00 81.69 81 GLU A C 1
ATOM 677 O O . GLU A 1 81 ? 12.708 25.201 -1.245 1.00 81.69 81 GLU A O 1
ATOM 682 N N . GLN A 1 82 ? 11.695 24.713 0.697 1.00 77.25 82 GLN A N 1
ATOM 683 C CA . GLN A 1 82 ? 11.395 23.320 0.353 1.00 77.25 82 GLN A CA 1
ATOM 684 C C . GLN A 1 82 ? 10.396 23.232 -0.807 1.00 77.25 82 GLN A C 1
ATOM 686 O O . GLN A 1 82 ? 10.611 22.440 -1.729 1.00 77.25 82 GLN A O 1
ATOM 691 N N . GLU A 1 83 ? 9.352 24.065 -0.801 1.00 78.88 83 GLU A N 1
ATOM 692 C CA . GLU A 1 83 ? 8.371 24.150 -1.890 1.00 78.88 83 GLU A CA 1
ATOM 693 C C . GLU A 1 83 ? 9.029 24.577 -3.204 1.00 78.88 83 GLU A C 1
ATOM 695 O O . GLU A 1 83 ? 8.879 23.899 -4.224 1.00 78.88 83 GLU A O 1
ATOM 700 N N . ALA A 1 84 ? 9.820 25.655 -3.182 1.00 81.31 84 ALA A N 1
ATOM 701 C CA . ALA A 1 84 ? 10.526 26.149 -4.360 1.00 81.31 84 ALA A CA 1
ATOM 702 C C . ALA A 1 84 ? 11.504 25.103 -4.917 1.00 81.31 84 ALA A C 1
ATOM 704 O O . ALA A 1 84 ? 11.592 24.898 -6.132 1.00 81.31 84 ALA A O 1
ATOM 705 N N . ARG A 1 85 ? 12.213 24.395 -4.030 1.00 75.94 85 ARG A N 1
ATOM 706 C CA . ARG A 1 85 ? 13.159 23.343 -4.410 1.00 75.94 85 ARG A CA 1
ATOM 707 C C . ARG A 1 85 ? 12.463 22.125 -5.017 1.00 75.94 85 ARG A C 1
ATOM 709 O O . ARG A 1 85 ? 12.962 21.579 -6.002 1.00 75.94 85 ARG A O 1
ATOM 716 N N . LEU A 1 86 ? 11.324 21.705 -4.465 1.00 72.25 86 LEU A N 1
ATOM 717 C CA . LEU A 1 86 ? 10.498 20.643 -5.045 1.00 72.25 86 LEU A CA 1
ATOM 718 C C . LEU A 1 86 ? 9.956 21.050 -6.417 1.00 72.25 86 LEU A C 1
ATOM 720 O O . LEU A 1 86 ? 10.079 20.279 -7.368 1.00 72.25 86 LEU A O 1
ATOM 724 N N . ALA A 1 87 ? 9.406 22.260 -6.538 1.00 79.06 87 ALA A N 1
ATOM 725 C CA . ALA A 1 87 ? 8.867 22.773 -7.793 1.00 79.06 87 ALA A CA 1
ATOM 726 C C . ALA A 1 87 ? 9.929 22.811 -8.905 1.00 79.06 87 ALA A C 1
ATOM 728 O O . ALA A 1 87 ? 9.649 22.414 -10.036 1.00 79.06 87 ALA A O 1
ATOM 729 N N . GLU A 1 88 ? 11.158 23.233 -8.588 1.00 80.75 88 GLU A N 1
ATOM 730 C CA . GLU A 1 88 ? 12.267 23.231 -9.548 1.00 80.75 88 GLU A CA 1
ATOM 731 C C . GLU A 1 88 ? 12.659 21.810 -9.980 1.00 80.75 88 GLU A C 1
ATOM 733 O O . GLU A 1 88 ? 12.789 21.514 -11.167 1.00 80.75 88 GLU A O 1
ATOM 738 N N . LEU A 1 89 ? 12.768 20.879 -9.031 1.00 74.19 89 LEU A N 1
ATOM 739 C CA . LEU A 1 89 ? 13.069 19.485 -9.353 1.00 74.19 89 LEU A CA 1
ATOM 740 C C . LEU A 1 89 ? 11.996 18.827 -10.227 1.00 74.19 89 LEU A C 1
ATOM 742 O O . LEU A 1 89 ? 12.334 18.092 -11.154 1.00 74.19 89 LEU A O 1
ATOM 746 N N . TYR A 1 90 ? 10.716 19.102 -9.971 1.00 76.31 90 TYR A N 1
ATOM 747 C CA . TYR A 1 90 ? 9.628 18.605 -10.811 1.00 76.31 90 TYR A CA 1
ATOM 748 C C . TYR A 1 90 ? 9.656 19.210 -12.214 1.00 76.31 90 TYR A C 1
ATOM 750 O O . TYR A 1 90 ? 9.458 18.480 -13.186 1.00 76.31 90 TYR A O 1
ATOM 758 N N . ARG A 1 91 ? 9.945 20.512 -12.338 1.00 83.25 91 ARG A N 1
ATOM 759 C CA . ARG A 1 91 ? 10.092 21.182 -13.638 1.00 83.25 91 ARG A CA 1
ATOM 760 C C . ARG A 1 91 ? 11.236 20.565 -14.440 1.00 83.25 91 ARG A C 1
ATOM 762 O O . ARG A 1 91 ? 11.050 20.210 -15.601 1.00 83.25 91 ARG A O 1
ATOM 769 N N . HIS A 1 92 ? 12.387 20.366 -13.799 1.00 80.25 92 HIS A N 1
ATOM 770 C CA . HIS A 1 92 ? 13.536 19.709 -14.411 1.00 80.25 92 HIS A CA 1
ATOM 771 C C . HIS A 1 92 ? 13.208 18.277 -14.854 1.00 80.25 92 HIS A C 1
ATOM 773 O O . HIS A 1 92 ? 13.518 17.891 -15.980 1.00 80.25 92 HIS A O 1
ATOM 779 N N . LEU A 1 93 ? 12.533 17.501 -14.001 1.00 75.69 93 LEU A N 1
ATOM 780 C CA . LEU A 1 93 ? 12.132 16.138 -14.327 1.00 75.69 93 LEU A CA 1
ATOM 781 C C . LEU A 1 93 ? 11.192 16.106 -15.543 1.00 75.69 93 LEU A C 1
ATOM 783 O O . LEU A 1 93 ? 11.423 15.331 -16.467 1.00 75.69 93 LEU A O 1
ATOM 787 N N . ASP A 1 94 ? 10.176 16.969 -15.580 1.00 79.69 94 ASP A N 1
ATOM 788 C CA . ASP A 1 94 ? 9.253 17.100 -16.715 1.00 79.69 94 ASP A CA 1
ATOM 789 C C . ASP A 1 94 ? 9.981 17.468 -18.021 1.00 79.69 94 ASP A C 1
ATOM 791 O O . ASP A 1 94 ? 9.714 16.883 -19.072 1.00 79.69 94 ASP A O 1
ATOM 795 N N . GLU A 1 95 ? 10.962 18.373 -17.968 1.00 83.62 95 GLU A N 1
ATOM 796 C CA . GLU A 1 95 ? 11.800 18.704 -19.125 1.00 83.62 95 GLU A CA 1
ATOM 797 C C . GLU A 1 95 ? 12.621 17.510 -19.633 1.00 83.62 95 GLU A C 1
ATOM 799 O O . GLU A 1 95 ? 12.744 17.324 -20.849 1.00 83.62 95 GLU A O 1
ATOM 804 N N . VAL A 1 96 ? 13.169 16.703 -18.720 1.00 76.69 96 VAL A N 1
ATOM 805 C CA . VAL A 1 96 ? 13.927 15.484 -19.038 1.00 76.69 96 VAL A CA 1
ATOM 806 C C . VAL A 1 96 ? 13.015 14.443 -19.697 1.00 76.69 96 VAL A C 1
ATOM 808 O O . VAL A 1 96 ? 13.347 13.926 -20.765 1.00 76.69 96 VAL A O 1
ATOM 811 N N . TYR A 1 97 ? 11.819 14.198 -19.148 1.00 76.25 97 TYR A N 1
ATOM 812 C CA . TYR A 1 97 ? 10.838 13.291 -19.762 1.00 76.25 97 TYR A CA 1
ATOM 813 C C . TYR A 1 97 ? 10.385 13.772 -21.141 1.00 76.25 97 TYR A C 1
ATOM 815 O O . TYR A 1 97 ? 10.379 12.991 -22.090 1.00 76.25 97 TYR A O 1
ATOM 823 N N . LYS A 1 98 ? 10.065 15.062 -21.293 1.00 83.50 98 LYS A N 1
ATOM 824 C CA . LYS A 1 98 ? 9.654 15.629 -22.586 1.00 83.50 98 LYS A CA 1
ATOM 825 C C . LYS A 1 98 ? 10.739 15.508 -23.650 1.00 83.50 98 LYS A C 1
ATOM 827 O O . LYS A 1 98 ? 10.413 15.340 -24.822 1.00 83.50 98 LYS A O 1
ATOM 832 N N . ALA A 1 99 ? 12.014 15.622 -23.282 1.00 79.81 99 ALA A N 1
ATOM 833 C CA . ALA A 1 99 ? 13.106 15.389 -24.222 1.00 79.81 99 ALA A CA 1
ATOM 834 C C . ALA A 1 99 ? 13.222 13.907 -24.593 1.00 79.81 99 ALA A C 1
ATOM 836 O O . ALA A 1 99 ? 13.424 13.590 -25.763 1.00 79.81 99 ALA A O 1
ATOM 837 N N . TYR A 1 100 ? 13.036 13.006 -23.623 1.00 73.75 100 TYR A N 1
ATOM 838 C CA . TYR A 1 100 ? 13.035 11.564 -23.860 1.00 73.75 100 TYR A CA 1
ATOM 839 C C . TYR A 1 100 ? 11.915 11.143 -24.820 1.00 73.75 100 TYR A C 1
ATOM 841 O O . TYR A 1 100 ? 12.189 10.482 -25.817 1.00 73.75 100 TYR A O 1
ATOM 849 N N . GLU A 1 101 ? 10.677 11.587 -24.583 1.00 76.75 101 GLU A N 1
ATOM 850 C CA . GLU A 1 101 ? 9.519 11.297 -25.445 1.00 76.75 101 GLU A CA 1
ATOM 851 C C . GLU A 1 101 ? 9.688 11.837 -26.873 1.00 76.75 101 GLU A C 1
ATOM 853 O O . GLU A 1 101 ? 9.183 11.252 -27.829 1.00 76.75 101 GLU A O 1
ATOM 858 N N . LYS A 1 102 ? 10.415 12.950 -27.033 1.00 85.62 102 LYS A N 1
ATOM 859 C CA . LYS A 1 102 ? 10.733 13.546 -28.339 1.00 85.62 102 LYS A CA 1
ATOM 860 C C . LYS A 1 102 ? 11.899 12.863 -29.061 1.00 85.62 102 LYS A C 1
ATOM 862 O O . LYS A 1 102 ? 12.206 13.260 -30.182 1.00 85.62 102 LYS A O 1
ATOM 867 N N . GLY A 1 103 ? 12.560 11.888 -28.434 1.00 81.25 103 GLY A N 1
ATOM 868 C CA . GLY A 1 103 ? 13.764 11.246 -28.968 1.00 81.25 103 GLY A CA 1
ATOM 869 C C . GLY A 1 103 ? 15.020 12.127 -28.922 1.00 81.25 103 GLY A C 1
ATOM 870 O O . GLY A 1 103 ? 16.035 11.792 -29.528 1.00 81.25 103 GLY A O 1
ATOM 871 N N . ASP A 1 104 ? 14.989 13.260 -28.210 1.00 83.88 104 ASP A N 1
ATOM 872 C CA . ASP A 1 104 ? 16.155 14.133 -28.043 1.00 83.88 104 ASP A CA 1
ATOM 873 C C . ASP A 1 104 ? 17.026 13.625 -26.888 1.00 83.88 104 ASP A C 1
ATOM 875 O O . ASP A 1 104 ? 17.034 14.150 -25.770 1.00 83.88 104 ASP A O 1
ATOM 879 N N . HIS A 1 105 ? 17.746 12.536 -27.155 1.00 78.50 105 HIS A N 1
ATOM 880 C CA . HIS A 1 105 ? 18.629 11.903 -26.176 1.00 78.50 105 HIS A CA 1
ATOM 881 C C . HIS A 1 105 ? 19.939 12.665 -25.955 1.00 78.50 105 HIS A C 1
ATOM 883 O O . HIS A 1 105 ? 20.578 12.506 -24.917 1.00 78.50 105 HIS A O 1
ATOM 889 N N . THR A 1 106 ? 20.318 13.546 -26.880 1.00 79.50 106 THR A N 1
ATOM 890 C CA . THR A 1 106 ? 21.600 14.263 -26.835 1.00 79.50 106 THR A CA 1
ATOM 891 C C . THR A 1 106 ? 21.632 15.374 -25.787 1.00 79.50 106 THR A C 1
ATOM 893 O O . THR A 1 106 ? 22.689 15.641 -25.215 1.00 79.50 106 THR A O 1
ATOM 896 N N . LYS A 1 107 ? 20.473 15.971 -25.468 1.00 78.31 107 LYS A N 1
ATOM 897 C CA . LYS A 1 107 ? 20.352 17.067 -24.493 1.00 78.31 107 LYS A CA 1
ATOM 898 C C . LYS A 1 107 ? 20.837 16.690 -23.088 1.00 78.31 107 LYS A C 1
ATOM 900 O O . LYS A 1 107 ? 21.373 17.538 -22.379 1.00 78.31 107 LYS A O 1
ATOM 905 N N . PHE A 1 108 ? 20.667 15.428 -22.696 1.00 71.94 108 PHE A N 1
ATOM 906 C CA . PHE A 1 108 ? 20.956 14.948 -21.339 1.00 71.94 108 PHE A CA 1
ATOM 907 C C . PHE A 1 108 ? 22.027 13.851 -21.280 1.00 71.94 108 PHE A C 1
ATOM 909 O O . PHE A 1 108 ? 22.500 13.492 -20.202 1.00 71.94 108 PHE A O 1
ATOM 916 N N . VAL A 1 109 ? 22.459 13.345 -22.436 1.00 68.81 109 VAL A N 1
ATOM 917 C CA . VAL A 1 109 ? 23.513 12.336 -22.555 1.00 68.81 109 VAL A CA 1
ATOM 918 C C . VAL A 1 109 ? 24.730 12.981 -23.216 1.00 68.81 109 VAL A C 1
ATOM 920 O O . VAL A 1 109 ? 24.978 12.810 -24.405 1.00 68.81 109 VAL A O 1
ATOM 923 N N . SER A 1 110 ? 25.513 13.744 -22.446 1.00 68.62 110 SER A N 1
ATOM 924 C CA . SER A 1 110 ? 26.809 14.222 -22.943 1.00 68.62 110 SER A CA 1
ATOM 925 C C . SER A 1 110 ? 27.844 13.094 -22.871 1.00 68.62 110 SER A C 1
ATOM 927 O O . SER A 1 110 ? 27.978 12.472 -21.814 1.00 68.62 110 SER A O 1
ATOM 929 N N . PRO A 1 111 ? 28.638 12.848 -23.929 1.00 62.75 111 PRO A N 1
ATOM 930 C CA . PRO A 1 111 ? 29.692 11.832 -23.911 1.00 62.75 111 PRO A CA 1
ATOM 931 C C . PRO A 1 111 ? 30.800 12.111 -22.881 1.00 62.75 111 PRO A C 1
ATOM 933 O O . PRO A 1 111 ? 31.528 11.191 -22.518 1.00 62.75 111 PRO A O 1
ATOM 936 N N . ASN A 1 112 ? 30.899 13.352 -22.387 1.00 61.25 112 ASN A N 1
ATOM 937 C CA . ASN A 1 112 ? 31.890 13.781 -21.396 1.00 61.25 112 ASN A CA 1
ATOM 938 C C . ASN A 1 112 ? 31.313 13.994 -19.991 1.00 61.25 112 ASN A C 1
ATOM 940 O O . ASN A 1 112 ? 32.056 14.365 -19.083 1.00 61.25 112 ASN A O 1
ATOM 944 N N . LEU A 1 113 ? 30.005 13.796 -19.791 1.00 56.09 113 LEU A N 1
ATOM 945 C CA . LEU A 1 113 ? 29.465 13.801 -18.438 1.00 56.09 113 LEU A CA 1
ATOM 946 C C . LEU A 1 113 ? 30.023 12.558 -17.730 1.00 56.09 113 LEU A C 1
ATOM 948 O O . LEU A 1 113 ? 29.901 11.459 -18.286 1.00 56.09 113 LEU A O 1
ATOM 952 N N . PRO A 1 114 ? 30.651 12.692 -16.543 1.00 55.44 114 PRO A N 1
ATOM 953 C CA . PRO A 1 114 ? 31.010 11.522 -15.757 1.00 55.44 114 PRO A CA 1
ATOM 954 C C . PRO A 1 114 ? 29.744 10.686 -15.642 1.00 55.44 114 PRO A C 1
ATOM 956 O O . PRO A 1 114 ? 28.700 11.225 -15.256 1.00 55.44 114 PRO A O 1
ATOM 959 N N . GLN A 1 115 ? 29.815 9.414 -16.069 1.00 54.41 115 GLN A N 1
ATOM 960 C CA . GLN A 1 115 ? 28.672 8.512 -15.952 1.00 54.41 115 GLN A CA 1
ATOM 961 C C . GLN A 1 115 ? 28.136 8.707 -14.544 1.00 54.41 115 GLN A C 1
ATOM 963 O O . GLN A 1 115 ? 28.959 8.646 -13.621 1.00 54.41 115 GLN A O 1
ATOM 968 N N . PRO A 1 116 ? 26.840 9.041 -14.377 1.00 50.22 116 PRO A N 1
ATOM 969 C CA . PRO A 1 116 ? 26.295 9.293 -13.057 1.00 50.22 116 PRO A CA 1
ATOM 970 C C . PRO A 1 116 ? 26.740 8.108 -12.226 1.00 50.22 116 PRO A C 1
ATOM 972 O O . PRO A 1 116 ? 26.392 6.981 -12.594 1.00 50.22 116 PRO A O 1
ATOM 975 N N . HIS A 1 117 ? 27.617 8.361 -11.234 1.00 46.25 117 HIS A N 1
ATOM 976 C CA . HIS A 1 117 ? 28.160 7.325 -10.358 1.00 46.25 117 HIS A CA 1
ATOM 977 C C . HIS A 1 117 ? 26.997 6.415 -10.090 1.00 46.25 117 HIS A C 1
ATOM 979 O O . HIS A 1 117 ? 25.998 6.958 -9.618 1.00 46.25 117 HIS A O 1
ATOM 985 N N . ILE A 1 118 ? 27.078 5.150 -10.531 1.00 44.31 118 ILE A N 1
ATOM 986 C CA . ILE A 1 118 ? 25.974 4.192 -10.466 1.00 44.31 118 ILE A CA 1
ATOM 987 C C . ILE A 1 118 ? 25.420 4.356 -9.069 1.00 44.31 118 ILE A C 1
ATOM 989 O O . ILE A 1 118 ? 26.071 3.961 -8.101 1.00 44.31 118 ILE A O 1
ATOM 993 N N . PHE A 1 119 ? 24.326 5.113 -8.965 1.00 41.81 119 PHE A N 1
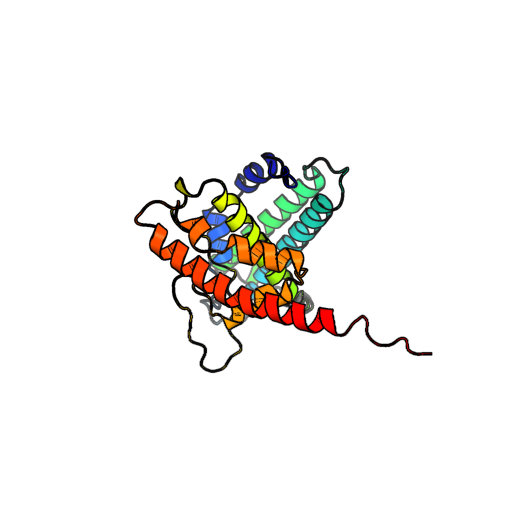ATOM 994 C CA . PHE A 1 119 ? 23.910 5.629 -7.678 1.00 41.81 119 PHE A CA 1
ATOM 995 C C . PHE A 1 119 ? 23.314 4.386 -7.083 1.00 41.81 119 PHE A C 1
ATOM 997 O O . PHE A 1 119 ? 22.260 3.934 -7.548 1.00 41.81 119 PHE A O 1
ATOM 1004 N N . VAL A 1 120 ? 24.103 3.760 -6.206 1.00 37.62 120 VAL A N 1
ATOM 1005 C CA . VAL A 1 120 ? 23.774 2.513 -5.539 1.00 37.62 120 VAL A CA 1
ATOM 1006 C C . VAL A 1 120 ? 22.363 2.746 -5.056 1.00 37.62 120 VAL A C 1
ATOM 1008 O O . VAL A 1 120 ? 22.123 3.696 -4.306 1.00 37.62 120 VAL A O 1
ATOM 1011 N N . HIS A 1 121 ? 21.415 2.015 -5.649 1.00 37.09 121 HIS A N 1
ATOM 1012 C CA . HIS A 1 121 ? 20.007 2.182 -5.337 1.00 37.09 121 HIS A CA 1
ATOM 1013 C C . HIS A 1 121 ? 19.909 2.242 -3.807 1.00 37.09 121 HIS A C 1
ATOM 1015 O O . HIS A 1 121 ? 20.591 1.431 -3.165 1.00 37.09 121 HIS A O 1
ATOM 1021 N N . PRO A 1 122 ? 19.106 3.142 -3.192 1.00 41.25 122 PRO A N 1
ATOM 1022 C CA . PRO A 1 122 ? 18.657 2.817 -1.847 1.00 41.25 122 PRO A CA 1
ATOM 1023 C C . PRO A 1 122 ? 18.137 1.386 -1.976 1.00 41.25 122 PRO A C 1
ATOM 1025 O O . PRO A 1 122 ? 17.400 1.121 -2.938 1.00 41.25 122 PRO A O 1
ATOM 1028 N N . PRO A 1 123 ? 18.652 0.440 -1.175 1.00 47.97 123 PRO A N 1
ATOM 1029 C CA . PRO A 1 123 ? 18.391 -0.964 -1.421 1.00 47.97 123 PRO A CA 1
ATOM 1030 C C . PRO A 1 123 ? 16.880 -1.099 -1.599 1.00 47.97 123 PRO A C 1
ATOM 1032 O O . PRO A 1 123 ? 16.141 -0.540 -0.793 1.00 47.97 123 PRO A O 1
ATOM 1035 N N . ILE A 1 124 ? 16.444 -1.755 -2.687 1.00 54.84 124 ILE A N 1
ATOM 1036 C CA . ILE A 1 124 ? 15.039 -2.056 -3.047 1.00 54.84 124 ILE A CA 1
ATOM 1037 C C . ILE A 1 124 ? 14.092 -2.144 -1.821 1.00 54.84 124 ILE A C 1
ATOM 1039 O O . ILE A 1 124 ? 12.994 -1.589 -1.892 1.00 54.84 124 ILE A O 1
ATOM 1043 N N . PRO A 1 125 ? 14.509 -2.742 -0.682 1.00 62.12 125 PRO A N 1
ATOM 1044 C CA . PRO A 1 125 ? 13.855 -2.607 0.622 1.00 62.12 125 PRO A CA 1
ATOM 1045 C C . PRO A 1 125 ? 13.246 -1.243 1.024 1.00 62.12 125 PRO A C 1
ATOM 1047 O O . PRO A 1 125 ? 12.120 -1.229 1.517 1.00 62.12 125 PRO A O 1
ATOM 1050 N N . VAL A 1 126 ? 13.934 -0.105 0.851 1.00 63.44 126 VAL A N 1
ATOM 1051 C CA . VAL A 1 126 ? 13.532 1.185 1.462 1.00 63.44 126 VAL A CA 1
ATOM 1052 C C . VAL A 1 126 ? 12.296 1.788 0.790 1.00 63.44 126 VAL A C 1
ATOM 1054 O O . VAL A 1 126 ? 11.318 2.102 1.466 1.00 63.44 126 VAL A O 1
ATOM 1057 N N . TYR A 1 127 ? 12.306 1.914 -0.542 1.00 72.88 127 TYR A N 1
ATOM 1058 C CA . TYR A 1 127 ? 11.160 2.435 -1.304 1.00 72.88 127 TYR A CA 1
ATOM 1059 C C . TYR A 1 127 ? 9.912 1.571 -1.095 1.00 72.88 127 TYR A C 1
ATOM 1061 O O . TYR A 1 127 ? 8.803 2.068 -0.899 1.00 72.88 127 TYR A O 1
ATOM 1069 N N . LEU A 1 128 ? 10.118 0.256 -1.092 1.00 81.50 128 LEU A N 1
ATOM 1070 C CA . LEU A 1 128 ? 9.056 -0.718 -0.943 1.00 81.50 128 LEU A CA 1
ATOM 1071 C C . LEU A 1 128 ? 8.373 -0.631 0.431 1.00 81.50 128 LEU A C 1
ATOM 1073 O O . LEU A 1 128 ? 7.151 -0.746 0.513 1.00 81.50 128 LEU A O 1
ATOM 1077 N N . ASN A 1 129 ? 9.141 -0.390 1.499 1.00 82.12 129 ASN A N 1
ATOM 1078 C CA . ASN A 1 129 ? 8.604 -0.215 2.848 1.00 82.12 129 ASN A CA 1
ATOM 1079 C C . ASN A 1 129 ? 7.727 1.048 2.944 1.00 82.12 129 ASN A C 1
ATOM 1081 O O . ASN A 1 129 ? 6.614 0.980 3.466 1.00 82.12 129 ASN A O 1
ATOM 1085 N N . LEU A 1 130 ? 8.173 2.175 2.373 1.00 83.56 130 LEU A N 1
ATOM 1086 C CA . LEU A 1 130 ? 7.381 3.409 2.344 1.00 83.56 130 LEU A CA 1
ATOM 1087 C C . LEU A 1 130 ? 6.071 3.228 1.565 1.00 83.56 130 LEU A C 1
ATOM 1089 O O . LEU A 1 130 ? 5.001 3.547 2.081 1.00 83.56 130 LEU A O 1
ATOM 1093 N N . ALA A 1 131 ? 6.134 2.658 0.358 1.00 85.38 131 ALA A N 1
ATOM 1094 C CA . ALA A 1 131 ? 4.945 2.386 -0.451 1.00 85.38 131 ALA A CA 1
ATOM 1095 C C . ALA A 1 131 ? 3.953 1.463 0.279 1.00 85.38 131 ALA A C 1
ATOM 1097 O O . ALA A 1 131 ? 2.741 1.668 0.223 1.00 85.38 131 ALA A O 1
ATOM 1098 N N . PHE A 1 132 ? 4.463 0.475 1.017 1.00 92.69 132 PHE A N 1
ATOM 1099 C CA . PHE A 1 132 ? 3.638 -0.416 1.824 1.00 92.69 132 PHE A CA 1
ATOM 1100 C C . PHE A 1 132 ? 2.964 0.295 3.003 1.00 92.69 132 PHE A C 1
ATOM 1102 O O . PHE A 1 132 ? 1.781 0.064 3.259 1.00 92.69 132 PHE A O 1
ATOM 1109 N N . LYS A 1 133 ? 3.682 1.182 3.703 1.00 89.44 133 LYS A N 1
ATOM 1110 C CA . LYS A 1 133 ? 3.119 2.004 4.786 1.00 89.44 133 LYS A CA 1
ATOM 1111 C C . LYS A 1 133 ? 1.994 2.908 4.281 1.00 89.44 133 LYS A C 1
ATOM 1113 O O . LYS A 1 133 ? 0.932 2.939 4.898 1.00 89.44 133 LYS A O 1
ATOM 1118 N N . LEU A 1 134 ? 2.199 3.571 3.141 1.00 90.56 134 LEU A N 1
ATOM 1119 C CA . LEU A 1 134 ? 1.181 4.413 2.506 1.00 90.56 134 LEU A CA 1
ATOM 1120 C C . LEU A 1 134 ? -0.062 3.602 2.121 1.00 90.56 134 LEU A C 1
ATOM 1122 O O . LEU A 1 134 ? -1.174 3.982 2.482 1.00 90.56 134 LEU A O 1
ATOM 1126 N N . TRP A 1 135 ? 0.127 2.447 1.475 1.00 95.31 135 TRP A N 1
ATOM 1127 C CA . TRP A 1 135 ? -0.974 1.548 1.117 1.00 95.31 135 TRP A CA 1
ATOM 1128 C C . TRP A 1 135 ? -1.790 1.102 2.341 1.00 95.31 135 TRP A C 1
ATOM 1130 O O . TRP A 1 135 ? -3.023 1.143 2.318 1.00 95.31 135 TRP A O 1
ATOM 1140 N N . ARG A 1 136 ? -1.120 0.712 3.437 1.00 95.69 136 ARG A N 1
ATOM 1141 C CA . ARG A 1 136 ? -1.798 0.344 4.690 1.00 95.69 136 ARG A CA 1
ATOM 1142 C C . ARG A 1 136 ? -2.634 1.497 5.229 1.00 95.69 136 ARG A C 1
ATOM 1144 O O . ARG A 1 136 ? -3.798 1.292 5.566 1.00 95.69 136 ARG A O 1
ATOM 1151 N N . GLN A 1 137 ? -2.060 2.696 5.295 1.00 92.88 137 GLN A N 1
ATOM 1152 C CA . GLN A 1 137 ? -2.760 3.870 5.810 1.00 92.88 137 GLN A CA 1
ATOM 1153 C C . GLN A 1 137 ? -3.993 4.216 4.968 1.00 92.88 137 GLN A C 1
ATOM 1155 O O . GLN A 1 137 ? -5.053 4.505 5.519 1.00 92.88 137 GLN A O 1
ATOM 1160 N N . GLU A 1 138 ? -3.888 4.134 3.642 1.00 93.12 138 GLU A N 1
ATOM 1161 C CA . GLU A 1 138 ? -5.022 4.353 2.743 1.00 93.12 138 GLU A CA 1
ATOM 1162 C C . GLU A 1 138 ? -6.156 3.355 3.016 1.00 93.12 138 GLU A C 1
ATOM 1164 O O . GLU A 1 138 ? -7.306 3.761 3.188 1.00 93.12 138 GLU A O 1
ATOM 1169 N N . CYS A 1 139 ? -5.835 2.065 3.171 1.00 95.69 139 CYS A N 1
ATOM 1170 C CA . CYS A 1 139 ? -6.823 1.050 3.546 1.00 95.69 139 CYS A CA 1
ATOM 1171 C C . CYS A 1 139 ? -7.504 1.387 4.883 1.00 95.69 139 CYS A C 1
ATOM 1173 O O . CYS A 1 139 ? -8.728 1.270 5.002 1.00 95.69 139 CYS A O 1
ATOM 1175 N N . TRP A 1 140 ? -6.731 1.827 5.882 1.00 95.12 140 TRP A N 1
ATOM 1176 C CA . TRP A 1 140 ? -7.260 2.236 7.186 1.00 95.12 140 TRP A CA 1
ATOM 1177 C C . TRP A 1 140 ? -8.246 3.393 7.075 1.00 95.12 140 TRP A C 1
ATOM 1179 O O . TRP A 1 140 ? -9.361 3.282 7.592 1.00 95.12 140 TRP A O 1
ATOM 1189 N N . ASN A 1 141 ? -7.876 4.440 6.341 1.00 93.88 141 ASN A N 1
ATOM 1190 C CA . ASN A 1 141 ? -8.720 5.611 6.120 1.00 93.88 141 ASN A CA 1
ATOM 1191 C C . ASN A 1 141 ? -10.029 5.228 5.411 1.00 93.88 141 ASN A C 1
ATOM 1193 O O . ASN A 1 141 ? -11.107 5.682 5.789 1.00 93.88 141 ASN A O 1
ATOM 1197 N N . MET A 1 142 ? -9.968 4.340 4.413 1.00 93.50 142 MET A N 1
ATOM 1198 C CA . MET A 1 142 ? -11.169 3.861 3.720 1.00 93.50 142 MET A CA 1
ATOM 1199 C C . MET A 1 142 ? -12.104 3.076 4.646 1.00 93.50 142 MET A C 1
ATOM 1201 O O . MET A 1 142 ? -13.324 3.180 4.519 1.00 93.50 142 MET A O 1
ATOM 1205 N N . SER A 1 143 ? -11.556 2.335 5.614 1.00 93.81 143 SER A N 1
ATOM 1206 C CA . SER A 1 143 ? -12.350 1.542 6.562 1.00 93.81 143 SER A CA 1
ATOM 1207 C C . SER A 1 143 ? -13.248 2.375 7.483 1.00 93.81 143 SER A C 1
ATOM 1209 O O . SER A 1 143 ? -14.165 1.823 8.090 1.00 93.81 143 SER A O 1
ATOM 1211 N N . GLU A 1 144 ? -12.997 3.682 7.605 1.00 94.38 144 GLU A N 1
ATOM 1212 C CA . GLU A 1 144 ? -13.826 4.585 8.408 1.00 94.38 144 GLU A CA 1
ATOM 1213 C C . GLU A 1 144 ? -15.203 4.817 7.776 1.00 94.38 144 GLU A C 1
ATOM 1215 O O . GLU A 1 144 ? -16.180 5.061 8.486 1.00 94.38 144 GLU A O 1
ATOM 1220 N N . LYS A 1 145 ? -15.290 4.721 6.443 1.00 94.44 145 LYS A N 1
ATOM 1221 C CA . LYS A 1 145 ? -16.516 4.926 5.657 1.00 94.44 145 LYS A CA 1
ATOM 1222 C C . LYS A 1 145 ? -16.722 3.764 4.680 1.00 94.44 145 LYS A C 1
ATOM 1224 O O . LYS A 1 145 ? -16.618 3.948 3.464 1.00 94.44 145 LYS A O 1
ATOM 1229 N N . PRO A 1 146 ? -16.983 2.545 5.193 1.00 93.75 146 PRO A N 1
ATOM 1230 C CA . PRO A 1 146 ? -17.050 1.338 4.371 1.00 93.75 146 PRO A CA 1
ATOM 1231 C C . PRO A 1 146 ? -18.176 1.391 3.327 1.00 93.75 146 PRO A C 1
ATOM 1233 O O . PRO A 1 146 ? -18.071 0.771 2.273 1.00 93.75 146 PRO A O 1
ATOM 1236 N N . ASP A 1 147 ? -19.225 2.172 3.581 1.00 94.94 147 ASP A N 1
ATOM 1237 C CA . ASP A 1 147 ? -20.352 2.425 2.682 1.00 94.94 147 ASP A CA 1
ATOM 1238 C C . ASP A 1 147 ? -19.961 3.175 1.394 1.00 94.94 147 ASP A C 1
ATOM 1240 O O . ASP A 1 147 ? -20.646 3.060 0.375 1.00 94.94 147 ASP A O 1
ATOM 1244 N N . LEU A 1 148 ? -18.841 3.905 1.412 1.00 94.69 148 LEU A N 1
ATOM 1245 C CA . LEU A 1 148 ? -18.323 4.644 0.257 1.00 94.69 148 LEU A CA 1
ATOM 1246 C C . LEU A 1 148 ? -17.309 3.843 -0.565 1.00 94.69 148 LEU A C 1
ATOM 1248 O O . LEU A 1 148 ? -16.894 4.289 -1.637 1.00 94.69 148 LEU A O 1
ATOM 1252 N N . ILE A 1 149 ? -16.905 2.665 -0.089 1.00 95.38 149 ILE A N 1
ATOM 1253 C CA . ILE A 1 149 ? -15.893 1.855 -0.761 1.00 95.38 149 ILE A CA 1
ATOM 1254 C C . ILE A 1 149 ? -16.471 1.268 -2.050 1.00 95.38 149 ILE A C 1
ATOM 1256 O O . ILE A 1 149 ? -17.501 0.591 -2.061 1.00 95.38 149 ILE A O 1
ATOM 1260 N N . ARG A 1 150 ? -15.765 1.537 -3.151 1.00 93.25 150 ARG A N 1
ATOM 1261 C CA . ARG A 1 150 ? -16.022 0.965 -4.483 1.00 93.25 150 ARG A CA 1
ATOM 1262 C C . ARG A 1 150 ? -14.925 -0.003 -4.918 1.00 93.25 150 ARG A C 1
ATOM 1264 O O . ARG A 1 150 ? -15.186 -0.917 -5.682 1.00 93.25 150 ARG A O 1
ATOM 1271 N N . GLN A 1 151 ? -13.709 0.206 -4.432 1.00 89.88 151 GLN A N 1
ATOM 1272 C CA . GLN A 1 151 ? -12.542 -0.632 -4.679 1.00 89.88 151 GLN A CA 1
ATOM 1273 C C . GLN A 1 151 ? -11.518 -0.326 -3.585 1.00 89.88 151 GLN A C 1
ATOM 1275 O O . GLN A 1 151 ? -11.433 0.823 -3.156 1.00 89.88 151 GLN A O 1
ATOM 1280 N N . LEU A 1 152 ? -10.751 -1.318 -3.137 1.00 90.81 152 LEU A N 1
ATOM 1281 C CA . LEU A 1 152 ? -9.590 -1.080 -2.276 1.00 90.81 152 LEU A CA 1
ATOM 1282 C C . LEU A 1 152 ? -8.321 -0.879 -3.118 1.00 90.81 152 LEU A C 1
ATOM 1284 O O . LEU A 1 152 ? -8.193 -1.481 -4.188 1.00 90.81 152 LEU A O 1
ATOM 1288 N N . PRO A 1 153 ? -7.354 -0.076 -2.645 1.00 92.25 153 PRO A N 1
ATOM 1289 C CA . PRO A 1 153 ? -6.081 0.074 -3.329 1.00 92.25 153 PRO A CA 1
ATOM 1290 C C . PRO A 1 153 ? -5.317 -1.257 -3.336 1.00 92.25 153 PRO A C 1
ATOM 1292 O O . PRO A 1 153 ? -5.370 -2.046 -2.386 1.00 92.25 153 PRO A O 1
ATOM 1295 N N . HIS A 1 154 ? -4.570 -1.503 -4.412 1.00 90.44 154 HIS A N 1
ATOM 1296 C CA . HIS A 1 154 ? -3.696 -2.671 -4.496 1.00 90.44 154 HIS A CA 1
ATOM 1297 C C . HIS A 1 154 ? -2.403 -2.422 -3.705 1.00 90.44 154 HIS A C 1
ATOM 1299 O O . HIS A 1 154 ? -1.886 -1.301 -3.727 1.00 90.44 154 HIS A O 1
ATOM 1305 N N . PRO A 1 155 ? -1.846 -3.450 -3.043 1.00 91.00 155 PRO A N 1
ATOM 1306 C CA . PRO A 1 155 ? -0.542 -3.344 -2.402 1.00 91.00 155 PRO A CA 1
ATOM 1307 C C . PRO A 1 155 ? 0.564 -3.076 -3.436 1.00 91.00 155 PRO A C 1
ATOM 1309 O O . PRO A 1 155 ? 0.396 -3.399 -4.618 1.00 91.00 155 PRO A O 1
ATOM 1312 N N . PRO A 1 156 ? 1.718 -2.527 -3.012 1.00 89.00 156 PRO A N 1
ATOM 1313 C CA . PRO A 1 156 ? 2.831 -2.269 -3.916 1.00 89.00 156 PRO A CA 1
ATOM 1314 C C . PRO A 1 156 ? 3.292 -3.558 -4.604 1.00 89.00 156 PRO A C 1
ATOM 1316 O O . PRO A 1 156 ? 3.516 -4.590 -3.965 1.00 89.00 156 PRO A O 1
ATOM 1319 N N . PHE A 1 157 ? 3.435 -3.489 -5.927 1.00 81.06 157 PHE A N 1
ATOM 1320 C CA . PHE A 1 157 ? 3.879 -4.620 -6.729 1.00 81.06 157 PHE A CA 1
ATOM 1321 C C . PHE A 1 157 ? 5.341 -4.968 -6.435 1.00 81.06 157 PHE A C 1
ATOM 1323 O O . PHE A 1 157 ? 6.196 -4.098 -6.274 1.00 81.06 157 PHE A O 1
ATOM 1330 N N . MET A 1 158 ? 5.635 -6.266 -6.440 1.00 75.38 158 MET A N 1
ATOM 1331 C CA . MET A 1 158 ? 6.996 -6.782 -6.383 1.00 75.38 158 MET A CA 1
ATOM 1332 C C . MET A 1 158 ? 7.081 -8.038 -7.256 1.00 75.38 158 MET A C 1
ATOM 1334 O O . MET A 1 158 ? 6.155 -8.855 -7.202 1.00 75.38 158 MET A O 1
ATOM 1338 N N . PRO A 1 159 ? 8.156 -8.250 -8.035 1.00 73.25 159 PRO A N 1
ATOM 1339 C CA . PRO A 1 159 ? 8.393 -9.541 -8.670 1.00 73.25 159 PRO A CA 1
ATOM 1340 C C . PRO A 1 159 ? 8.630 -10.610 -7.596 1.00 73.25 159 PRO A C 1
ATOM 1342 O O . PRO A 1 159 ? 9.361 -10.394 -6.632 1.00 73.25 159 PRO A O 1
ATOM 1345 N N . CYS A 1 160 ? 7.980 -11.769 -7.723 1.00 81.88 160 CYS A N 1
ATOM 1346 C CA . CYS A 1 160 ? 8.182 -12.860 -6.773 1.00 81.88 160 CYS A CA 1
ATOM 1347 C C . CYS A 1 160 ? 9.452 -13.642 -7.107 1.00 81.88 160 CYS A C 1
ATOM 1349 O O . CYS A 1 160 ? 9.587 -14.161 -8.209 1.00 81.88 160 CYS A O 1
ATOM 1351 N N . ALA A 1 161 ? 10.347 -13.795 -6.130 1.00 77.50 161 ALA A N 1
ATOM 1352 C CA . ALA A 1 161 ? 11.569 -14.584 -6.288 1.00 77.50 161 ALA A CA 1
ATOM 1353 C C . ALA A 1 161 ? 11.335 -16.110 -6.245 1.00 77.50 161 ALA A C 1
ATOM 1355 O O . ALA A 1 161 ? 12.266 -16.881 -6.468 1.00 77.50 161 ALA A O 1
ATOM 1356 N N . LYS A 1 162 ? 10.118 -16.575 -5.921 1.00 79.81 162 LYS A N 1
ATOM 1357 C CA . LYS A 1 162 ? 9.802 -18.010 -5.860 1.00 79.81 162 LYS A CA 1
ATOM 1358 C C . LYS A 1 162 ? 9.615 -18.568 -7.280 1.00 79.81 162 LYS A C 1
ATOM 1360 O O . LYS A 1 162 ? 8.699 -18.115 -7.971 1.00 79.81 162 LYS A O 1
ATOM 1365 N N . PRO A 1 163 ? 10.426 -19.555 -7.716 1.00 79.94 163 PRO A N 1
ATOM 1366 C CA . PRO A 1 163 ? 10.291 -20.153 -9.043 1.00 79.94 163 PRO A CA 1
ATOM 1367 C C . PRO A 1 163 ? 8.880 -20.701 -9.279 1.00 79.94 163 PRO A C 1
ATOM 1369 O O . PRO A 1 163 ? 8.306 -21.337 -8.396 1.00 79.94 163 PRO A O 1
ATOM 1372 N N . GLY A 1 164 ? 8.311 -20.432 -10.457 1.00 79.12 164 GLY A N 1
ATOM 1373 C CA . GLY A 1 164 ? 6.956 -20.871 -10.818 1.00 79.12 164 GLY A CA 1
ATOM 1374 C C . GLY A 1 164 ? 5.821 -20.127 -10.102 1.00 79.12 164 GLY A C 1
ATOM 1375 O O . GLY A 1 164 ? 4.657 -20.509 -10.230 1.00 79.12 164 GLY A O 1
ATOM 1376 N N . CYS A 1 165 ? 6.115 -19.063 -9.347 1.00 81.00 165 CYS A N 1
ATOM 1377 C CA . CYS A 1 165 ? 5.082 -18.240 -8.732 1.00 81.00 165 CYS A CA 1
ATOM 1378 C C . CYS A 1 165 ? 4.412 -17.341 -9.783 1.00 81.00 165 CYS A C 1
ATOM 1380 O O . CYS A 1 165 ? 4.819 -16.205 -10.005 1.00 81.00 165 CYS A O 1
ATOM 1382 N N . HIS A 1 166 ? 3.347 -17.852 -10.399 1.00 66.69 166 HIS A N 1
ATOM 1383 C CA . HIS A 1 166 ? 2.470 -17.100 -11.309 1.00 66.69 166 HIS A CA 1
ATOM 1384 C C . HIS A 1 166 ? 1.212 -16.557 -10.612 1.00 66.69 166 HIS A C 1
ATOM 1386 O O . HIS A 1 166 ? 0.306 -16.048 -11.263 1.00 66.69 166 HIS A O 1
ATOM 1392 N N . ASN A 1 167 ? 1.127 -16.685 -9.283 1.00 60.19 167 ASN A N 1
ATOM 1393 C CA . ASN A 1 167 ? -0.051 -16.318 -8.497 1.00 60.19 167 ASN A CA 1
ATOM 1394 C C . ASN A 1 167 ? -0.174 -14.791 -8.326 1.00 60.19 167 ASN A C 1
ATOM 1396 O O . ASN A 1 167 ? -0.095 -14.284 -7.211 1.00 60.19 167 ASN A O 1
ATOM 1400 N N . THR A 1 168 ? -0.450 -14.047 -9.396 1.00 62.41 168 THR A N 1
ATOM 1401 C CA . THR A 1 168 ? -1.181 -12.771 -9.307 1.00 62.41 168 THR A CA 1
ATOM 1402 C C . THR A 1 168 ? -2.660 -13.084 -9.088 1.00 62.41 168 THR A C 1
ATOM 1404 O O . THR A 1 168 ? -3.516 -12.769 -9.911 1.00 62.41 168 THR A O 1
ATOM 1407 N N . ARG A 1 169 ? -2.983 -13.791 -7.997 1.00 56.19 169 ARG A N 1
ATOM 1408 C CA . ARG A 1 169 ? -4.381 -14.108 -7.707 1.00 56.19 169 ARG A CA 1
ATOM 1409 C C . ARG A 1 169 ? -5.115 -12.800 -7.435 1.00 56.19 169 ARG A C 1
ATOM 1411 O O . ARG A 1 169 ? -4.715 -12.004 -6.583 1.00 56.19 169 ARG A O 1
ATOM 1418 N N . THR A 1 170 ? -6.175 -12.583 -8.200 1.00 60.50 170 THR A N 1
ATOM 1419 C CA . THR A 1 170 ? -7.271 -11.706 -7.815 1.00 60.50 170 THR A CA 1
ATOM 1420 C C . THR A 1 170 ? -7.754 -12.116 -6.418 1.00 60.50 170 THR A C 1
ATOM 1422 O O . THR A 1 170 ? -7.757 -13.312 -6.109 1.00 60.50 170 THR A O 1
ATOM 1425 N N . PRO A 1 171 ? -8.102 -11.158 -5.551 1.00 78.56 171 PRO A N 1
ATOM 1426 C CA . PRO A 1 171 ? -8.295 -9.736 -5.872 1.00 78.56 171 PRO A CA 1
ATOM 1427 C C . PRO A 1 171 ? -7.056 -8.821 -5.736 1.00 78.56 171 PRO A C 1
ATOM 1429 O O . PRO A 1 171 ? -7.000 -7.784 -6.382 1.00 78.56 171 PRO A O 1
ATOM 1432 N N . LEU A 1 172 ? -6.008 -9.186 -4.985 1.00 81.31 172 LEU A N 1
ATOM 1433 C CA . LEU A 1 172 ? -4.923 -8.238 -4.641 1.00 81.31 172 LEU A CA 1
ATOM 1434 C C . LEU A 1 172 ? -3.864 -8.010 -5.731 1.00 81.31 172 LEU A C 1
ATOM 1436 O O . LEU A 1 172 ? -3.011 -7.139 -5.568 1.00 81.31 172 LEU A O 1
ATOM 1440 N N . LYS A 1 173 ? -3.863 -8.805 -6.811 1.00 84.75 173 LYS A N 1
ATOM 1441 C CA . LYS A 1 173 ? -2.842 -8.767 -7.885 1.00 84.75 173 LYS A CA 1
ATOM 1442 C C . LYS A 1 173 ? -1.393 -8.902 -7.382 1.00 84.75 173 LYS A C 1
ATOM 1444 O O . LYS A 1 173 ? -0.446 -8.590 -8.099 1.00 84.75 173 LYS A O 1
ATOM 1449 N N . ILE A 1 174 ? -1.212 -9.438 -6.178 1.00 85.75 174 ILE A N 1
ATOM 1450 C CA . ILE A 1 174 ? 0.074 -9.777 -5.570 1.00 85.75 174 ILE A CA 1
ATOM 1451 C C . ILE A 1 174 ? 0.013 -11.225 -5.088 1.00 85.75 174 ILE A C 1
ATOM 1453 O O . ILE A 1 174 ? -1.032 -11.704 -4.644 1.00 85.75 174 ILE A O 1
ATOM 1457 N N . CYS A 1 175 ? 1.134 -11.938 -5.151 1.00 87.62 175 CYS A N 1
ATOM 1458 C CA . CYS A 1 175 ? 1.196 -13.272 -4.569 1.00 87.62 175 CYS A CA 1
ATOM 1459 C C . CYS A 1 175 ? 1.334 -13.212 -3.041 1.00 87.62 175 CYS A C 1
ATOM 1461 O O . CYS A 1 175 ? 1.923 -12.282 -2.484 1.00 87.62 175 CYS A O 1
ATOM 1463 N N . VAL A 1 176 ? 0.871 -14.265 -2.365 1.00 88.06 176 VAL A N 1
ATOM 1464 C CA . VAL A 1 176 ? 0.964 -14.403 -0.901 1.00 88.06 176 VAL A CA 1
ATOM 1465 C C . VAL A 1 176 ? 2.400 -14.316 -0.375 1.00 88.06 176 VAL A C 1
ATOM 1467 O O . VAL A 1 176 ? 2.614 -13.810 0.720 1.00 88.06 176 VAL A O 1
ATOM 1470 N N . HIS A 1 177 ? 3.397 -14.748 -1.157 1.00 87.69 177 HIS A N 1
ATOM 1471 C CA . HIS A 1 177 ? 4.808 -14.659 -0.767 1.00 87.69 177 HIS A CA 1
ATOM 1472 C C . HIS A 1 177 ? 5.279 -13.210 -0.666 1.00 87.69 177 HIS A C 1
ATOM 1474 O O . HIS A 1 177 ? 5.930 -12.846 0.307 1.00 87.69 177 HIS A O 1
ATOM 1480 N N . ASN A 1 178 ? 4.935 -12.386 -1.657 1.00 88.56 178 ASN A N 1
ATOM 1481 C CA . ASN A 1 178 ? 5.351 -10.989 -1.679 1.00 88.56 178 ASN A CA 1
ATOM 1482 C C . ASN A 1 178 ? 4.570 -10.187 -0.648 1.00 88.56 178 ASN A C 1
ATOM 1484 O O . ASN A 1 178 ? 5.166 -9.377 0.045 1.00 88.56 178 ASN A O 1
ATOM 1488 N N . LEU A 1 179 ? 3.276 -10.466 -0.480 1.00 91.06 179 LEU A N 1
ATOM 1489 C CA . LEU A 1 179 ? 2.489 -9.853 0.585 1.00 91.06 179 LEU A CA 1
ATOM 1490 C C . LEU A 1 179 ? 3.051 -10.195 1.974 1.00 91.06 179 LEU A C 1
ATOM 1492 O O . LEU A 1 179 ? 3.223 -9.307 2.802 1.00 91.06 179 LEU A O 1
ATOM 1496 N N . SER A 1 180 ? 3.411 -11.459 2.213 1.00 90.94 180 SER A N 1
ATOM 1497 C CA . SER A 1 180 ? 4.073 -11.879 3.454 1.00 90.94 180 SER A CA 1
ATOM 1498 C C . SER A 1 180 ? 5.428 -11.188 3.642 1.00 90.94 180 SER A C 1
ATOM 1500 O O . SER A 1 180 ? 5.709 -10.668 4.720 1.00 90.94 180 SER A O 1
ATOM 1502 N N . ALA A 1 181 ? 6.237 -11.093 2.581 1.00 88.50 181 ALA A N 1
ATOM 1503 C CA . ALA A 1 181 ? 7.509 -10.375 2.613 1.00 88.50 181 ALA A CA 1
ATOM 1504 C C . ALA A 1 181 ? 7.329 -8.882 2.929 1.00 88.50 181 ALA A C 1
ATOM 1506 O O . ALA A 1 181 ? 8.120 -8.332 3.688 1.00 88.50 181 ALA A O 1
ATOM 1507 N N . LEU A 1 182 ? 6.285 -8.232 2.402 1.00 91.25 182 LEU A N 1
ATOM 1508 C CA . LEU A 1 182 ? 5.961 -6.841 2.726 1.00 91.25 182 LEU A CA 1
ATOM 1509 C C . LEU A 1 182 ? 5.683 -6.666 4.223 1.00 91.25 182 LEU A C 1
ATOM 1511 O O . LEU A 1 182 ? 6.272 -5.787 4.848 1.00 91.25 182 LEU A O 1
ATOM 1515 N N . TYR A 1 183 ? 4.853 -7.530 4.813 1.00 92.44 183 TYR A N 1
ATOM 1516 C CA . TYR A 1 183 ? 4.570 -7.485 6.250 1.00 92.44 183 TYR A CA 1
ATOM 1517 C C . TYR A 1 183 ? 5.797 -7.810 7.112 1.00 92.44 183 TYR A C 1
ATOM 1519 O O . TYR A 1 183 ? 6.006 -7.152 8.128 1.00 92.44 183 TYR A O 1
ATOM 1527 N N . HIS A 1 184 ? 6.630 -8.774 6.709 1.00 87.75 184 HIS A N 1
ATOM 1528 C CA . HIS A 1 184 ? 7.884 -9.080 7.404 1.00 87.75 184 HIS A CA 1
ATOM 1529 C C . HIS A 1 184 ? 8.862 -7.900 7.377 1.00 87.75 184 HIS A C 1
ATOM 1531 O O . HIS A 1 184 ? 9.395 -7.519 8.415 1.00 87.75 184 HIS A O 1
ATOM 1537 N N . ASN A 1 185 ? 9.064 -7.298 6.204 1.00 85.81 185 ASN A N 1
ATOM 1538 C CA . ASN A 1 185 ? 10.003 -6.191 6.012 1.00 85.81 185 ASN A CA 1
ATOM 1539 C C . ASN A 1 185 ? 9.502 -4.868 6.603 1.00 85.81 185 ASN A C 1
ATOM 1541 O O . ASN A 1 185 ? 10.264 -3.909 6.681 1.00 85.81 185 ASN A O 1
ATOM 1545 N N . ALA A 1 186 ? 8.223 -4.789 6.974 1.00 86.50 186 ALA A N 1
ATOM 1546 C CA . ALA A 1 186 ? 7.648 -3.626 7.635 1.00 86.50 186 ALA A CA 1
ATOM 1547 C C . ALA A 1 186 ? 8.021 -3.524 9.121 1.00 86.50 186 ALA A C 1
ATOM 1549 O O . ALA A 1 186 ? 7.712 -2.501 9.725 1.00 86.50 186 ALA A O 1
ATOM 1550 N N . GLU A 1 187 ? 8.657 -4.559 9.689 1.00 83.69 187 GLU A N 1
ATOM 1551 C CA . GLU A 1 187 ? 9.156 -4.587 11.073 1.00 83.69 187 GLU A CA 1
ATOM 1552 C C . GLU A 1 187 ? 8.086 -4.221 12.116 1.00 83.69 187 GLU A C 1
ATOM 1554 O O . GLU A 1 187 ? 8.356 -3.592 13.136 1.00 83.69 187 GLU A O 1
ATOM 1559 N N . LEU A 1 188 ? 6.840 -4.630 11.862 1.00 87.19 188 LEU A N 1
ATOM 1560 C CA . LEU A 1 188 ? 5.722 -4.349 12.757 1.00 87.19 188 LEU A CA 1
ATOM 1561 C C . LEU A 1 188 ? 5.878 -5.107 14.073 1.00 87.19 188 LEU A C 1
ATOM 1563 O O . LEU A 1 188 ? 6.134 -6.315 14.093 1.00 87.19 188 LEU A O 1
ATOM 1567 N N . SER A 1 189 ? 5.635 -4.415 15.183 1.00 88.81 189 SER A N 1
ATOM 1568 C CA . SER A 1 189 ? 5.555 -5.052 16.491 1.00 88.81 189 SER A CA 1
ATOM 1569 C C . SER A 1 189 ? 4.416 -6.075 16.536 1.00 88.81 189 SER A C 1
ATOM 1571 O O . SER A 1 189 ? 3.446 -6.024 15.773 1.00 88.81 189 SER A O 1
ATOM 1573 N N . ARG A 1 190 ? 4.469 -6.994 17.509 1.00 87.50 190 ARG A N 1
ATOM 1574 C CA . ARG A 1 190 ? 3.390 -7.971 17.743 1.00 87.50 190 ARG A CA 1
ATOM 1575 C C . ARG A 1 190 ? 2.020 -7.302 17.871 1.00 87.50 190 ARG A C 1
ATOM 1577 O O . ARG A 1 190 ? 1.029 -7.800 17.341 1.00 87.50 190 ARG A O 1
ATOM 1584 N N . THR A 1 191 ? 1.966 -6.197 18.609 1.00 90.88 191 THR A N 1
ATOM 1585 C CA . THR A 1 191 ? 0.732 -5.451 18.861 1.00 90.88 191 THR A CA 1
ATOM 1586 C C . THR A 1 191 ? 0.187 -4.853 17.568 1.00 90.88 191 THR A C 1
ATOM 1588 O O . THR A 1 191 ? -1.016 -4.921 17.329 1.00 90.88 191 THR A O 1
ATOM 1591 N N . GLU A 1 192 ? 1.054 -4.320 16.708 1.00 92.25 192 GLU A N 1
ATOM 1592 C CA . GLU A 1 192 ? 0.664 -3.796 15.397 1.00 92.25 192 GLU A CA 1
ATOM 1593 C C . GLU A 1 192 ? 0.199 -4.902 14.448 1.00 92.25 192 GLU A C 1
ATOM 1595 O O . GLU A 1 192 ? -0.833 -4.737 13.806 1.00 92.25 192 GLU A O 1
ATOM 1600 N N . LEU A 1 193 ? 0.873 -6.057 14.419 1.00 93.25 193 LEU A N 1
ATOM 1601 C CA . LEU A 1 193 ? 0.439 -7.210 13.620 1.00 93.25 193 LEU A CA 1
ATOM 1602 C C . LEU A 1 193 ? -0.937 -7.727 14.051 1.00 93.25 193 LEU A C 1
ATOM 1604 O O . LEU A 1 193 ? -1.773 -8.035 13.205 1.00 93.25 193 LEU A O 1
ATOM 1608 N N . LEU A 1 194 ? -1.214 -7.784 15.357 1.00 93.75 194 LEU A N 1
ATOM 1609 C CA . LEU A 1 194 ? -2.535 -8.175 15.856 1.00 93.75 194 LEU A CA 1
ATOM 1610 C C . LEU A 1 194 ? -3.610 -7.141 15.501 1.00 93.75 194 LEU A C 1
ATOM 1612 O O . LEU A 1 194 ? -4.726 -7.530 15.149 1.00 93.75 194 LEU A O 1
ATOM 1616 N N . LYS A 1 195 ? -3.284 -5.843 15.568 1.00 95.06 195 LYS A N 1
ATOM 1617 C CA . LYS A 1 195 ? -4.180 -4.763 15.125 1.00 95.06 195 LYS A CA 1
ATOM 1618 C C . LYS A 1 195 ? -4.481 -4.876 13.633 1.00 95.06 195 LYS A C 1
ATOM 1620 O O . LYS A 1 195 ? -5.650 -4.838 13.265 1.00 95.06 195 LYS A O 1
ATOM 1625 N N . GLU A 1 196 ? -3.461 -5.086 12.804 1.00 95.81 196 GLU A N 1
ATOM 1626 C CA . GLU A 1 196 ? -3.607 -5.333 11.365 1.00 95.81 196 GLU A CA 1
ATOM 1627 C C . GLU A 1 196 ? -4.466 -6.564 11.094 1.00 95.81 196 GLU A C 1
ATOM 1629 O O . GLU A 1 196 ? -5.422 -6.506 10.329 1.00 95.81 196 GLU A O 1
ATOM 1634 N N . ARG A 1 197 ? -4.197 -7.681 11.770 1.00 96.19 197 ARG A N 1
ATOM 1635 C CA . ARG A 1 197 ? -4.977 -8.905 11.582 1.00 96.19 197 ARG A CA 1
ATOM 1636 C C . ARG A 1 197 ? -6.451 -8.678 11.918 1.00 96.19 197 ARG A C 1
ATOM 1638 O O . ARG A 1 197 ? -7.323 -9.091 11.164 1.00 96.19 197 ARG A O 1
ATOM 1645 N N . ASN A 1 198 ? -6.742 -8.012 13.035 1.00 95.50 198 ASN A N 1
ATOM 1646 C CA . ASN A 1 198 ? -8.121 -7.702 13.418 1.00 95.50 198 ASN A CA 1
ATOM 1647 C C . ASN A 1 198 ? -8.778 -6.700 12.454 1.00 95.50 198 ASN A C 1
ATOM 1649 O O . ASN A 1 198 ? -9.980 -6.773 12.217 1.00 95.50 198 ASN A O 1
ATOM 1653 N N . PHE A 1 199 ? -8.001 -5.774 11.891 1.00 95.88 199 PHE A N 1
ATOM 1654 C CA . PHE A 1 199 ? -8.452 -4.849 10.855 1.00 95.88 199 PHE A CA 1
ATOM 1655 C C . PHE A 1 199 ? -8.878 -5.583 9.576 1.00 95.88 199 PHE A C 1
ATOM 1657 O O . PHE A 1 199 ? -9.940 -5.300 9.029 1.00 95.88 199 PHE A O 1
ATOM 1664 N N . TRP A 1 200 ? -8.117 -6.587 9.150 1.00 96.50 200 TRP A N 1
ATOM 1665 C CA . TRP A 1 200 ? -8.433 -7.396 7.970 1.00 96.50 200 TRP A CA 1
ATOM 1666 C C . TRP A 1 200 ? -9.437 -8.532 8.235 1.00 96.50 200 TRP A C 1
ATOM 1668 O O . TRP A 1 200 ? -9.630 -9.386 7.375 1.00 96.50 200 TRP A O 1
ATOM 1678 N N . HIS A 1 201 ? -10.108 -8.565 9.392 1.00 95.31 201 HIS A N 1
ATOM 1679 C CA . HIS A 1 201 ? -11.154 -9.558 9.644 1.00 95.31 201 HIS A CA 1
ATOM 1680 C C . HIS A 1 201 ? -12.354 -9.343 8.695 1.00 95.31 201 HIS A C 1
ATOM 1682 O O . HIS A 1 201 ? -12.836 -8.208 8.608 1.00 95.31 201 HIS A O 1
ATOM 1688 N N . PRO A 1 202 ? -12.890 -10.390 8.030 1.00 91.94 202 PRO A N 1
ATOM 1689 C CA . PRO A 1 202 ? -13.972 -10.251 7.045 1.00 91.94 202 PRO A CA 1
ATOM 1690 C C . PRO A 1 202 ? -15.200 -9.496 7.573 1.00 91.94 202 PRO A C 1
ATOM 1692 O O . PRO A 1 202 ? -15.727 -8.623 6.886 1.00 91.94 202 PRO A O 1
ATOM 1695 N N . ASP A 1 203 ? -15.588 -9.726 8.834 1.00 93.19 203 ASP A N 1
ATOM 1696 C CA . ASP A 1 203 ? -16.720 -9.030 9.467 1.00 93.19 203 ASP A CA 1
ATOM 1697 C C . ASP A 1 203 ? -16.619 -7.501 9.407 1.00 93.19 203 ASP A C 1
ATOM 1699 O O . ASP A 1 203 ? -17.644 -6.825 9.292 1.00 93.19 203 ASP A O 1
ATOM 1703 N N . ARG A 1 204 ? -15.404 -6.932 9.451 1.00 92.19 204 ARG A N 1
ATOM 1704 C CA . ARG A 1 204 ? -15.211 -5.475 9.376 1.00 92.19 204 ARG A CA 1
ATOM 1705 C C . ARG A 1 204 ? -15.637 -4.915 8.017 1.00 92.19 204 ARG A C 1
ATOM 1707 O O . ARG A 1 204 ? -16.119 -3.786 7.941 1.00 92.19 204 ARG A O 1
ATOM 1714 N N . TRP A 1 205 ? -15.507 -5.717 6.967 1.00 94.31 205 TRP A N 1
ATOM 1715 C CA . TRP A 1 205 ? -15.779 -5.338 5.584 1.00 94.31 205 TRP A CA 1
ATOM 1716 C C . TRP A 1 205 ? -17.187 -5.721 5.112 1.00 94.31 205 TRP A C 1
ATOM 1718 O O . TRP A 1 205 ? -17.616 -5.290 4.045 1.00 94.31 205 TRP A O 1
ATOM 1728 N N . SER A 1 206 ? -17.966 -6.407 5.952 1.00 93.62 206 SER A N 1
ATOM 1729 C CA . SER A 1 206 ? -19.370 -6.760 5.682 1.00 93.62 206 SER A CA 1
ATOM 1730 C C . SER A 1 206 ? -20.284 -5.553 5.403 1.00 93.62 206 SER A C 1
ATOM 1732 O O . SER A 1 206 ? -21.340 -5.684 4.780 1.00 93.62 206 SER A O 1
ATOM 1734 N N . ARG A 1 207 ? -19.882 -4.353 5.849 1.00 94.31 207 ARG A N 1
ATOM 1735 C CA . ARG A 1 207 ? -20.611 -3.088 5.643 1.00 94.31 207 ARG A CA 1
ATOM 1736 C C . ARG A 1 207 ? -20.394 -2.465 4.265 1.00 94.31 207 ARG A C 1
ATOM 1738 O O . ARG A 1 207 ? -21.129 -1.546 3.913 1.00 94.31 207 ARG A O 1
ATOM 1745 N N . VAL A 1 208 ? -19.430 -2.956 3.487 1.00 96.75 208 VAL A N 1
ATOM 1746 C CA . VAL A 1 208 ? -19.211 -2.500 2.109 1.00 96.75 208 VAL A CA 1
ATOM 1747 C C . VAL A 1 208 ? -20.478 -2.775 1.287 1.00 96.75 208 VAL A C 1
ATOM 1749 O O . VAL A 1 208 ? -21.108 -3.827 1.454 1.00 96.75 208 VAL A O 1
ATOM 1752 N N . PRO A 1 209 ? -20.930 -1.845 0.432 1.00 96.44 209 PRO A N 1
ATOM 1753 C CA . PRO A 1 209 ? -22.135 -2.043 -0.359 1.00 96.44 209 PRO A CA 1
ATOM 1754 C C . PRO A 1 209 ? -21.900 -3.077 -1.465 1.00 96.44 209 PRO A C 1
ATOM 1756 O O . PRO A 1 209 ? -20.811 -3.195 -2.027 1.00 96.44 209 PRO A O 1
ATOM 1759 N N . GLN A 1 210 ? -22.955 -3.804 -1.825 1.00 96.06 210 GLN A N 1
ATOM 1760 C CA . GLN A 1 210 ? -22.955 -4.592 -3.058 1.00 96.06 210 GLN A CA 1
ATOM 1761 C C . GLN A 1 210 ? -22.900 -3.653 -4.284 1.00 96.06 210 GLN A C 1
ATOM 1763 O O . GLN A 1 210 ? -23.443 -2.546 -4.207 1.00 96.06 210 GLN A O 1
ATOM 1768 N N . PRO A 1 211 ? -22.261 -4.048 -5.406 1.00 94.88 211 PRO A N 1
ATOM 1769 C CA . PRO A 1 211 ? -21.620 -5.346 -5.680 1.00 94.88 211 PRO A CA 1
ATOM 1770 C C . PRO A 1 211 ? -20.163 -5.472 -5.187 1.00 94.88 211 PRO A C 1
ATOM 1772 O O . PRO A 1 211 ? -19.543 -6.516 -5.350 1.00 94.88 211 PRO A O 1
ATOM 1775 N N . TYR A 1 212 ? -19.596 -4.418 -4.600 1.00 95.00 212 TYR A N 1
ATOM 1776 C CA . TYR A 1 212 ? -18.157 -4.322 -4.308 1.00 95.00 212 TYR A CA 1
ATOM 1777 C C . TYR A 1 212 ? -17.705 -5.173 -3.116 1.00 95.00 212 TYR A C 1
ATOM 1779 O O . TYR A 1 212 ? -16.524 -5.486 -2.980 1.00 95.00 212 TYR A O 1
ATOM 1787 N N . ARG A 1 213 ? -18.645 -5.549 -2.243 1.00 95.38 213 ARG A N 1
ATOM 1788 C CA . ARG A 1 213 ? -18.369 -6.293 -1.009 1.00 95.38 213 ARG A CA 1
ATOM 1789 C C . ARG A 1 213 ? -17.590 -7.580 -1.248 1.00 95.38 213 ARG A C 1
ATOM 1791 O O . ARG A 1 213 ? -16.645 -7.829 -0.513 1.00 95.38 213 ARG A O 1
ATOM 1798 N N . GLN A 1 214 ? -17.972 -8.369 -2.253 1.00 93.69 214 GLN A N 1
ATOM 1799 C CA . GLN A 1 214 ? -17.362 -9.678 -2.485 1.00 93.69 214 GLN A CA 1
ATOM 1800 C C . GLN A 1 214 ? -15.852 -9.559 -2.731 1.00 93.69 214 GLN A C 1
ATOM 1802 O O . GLN A 1 214 ? -15.068 -10.239 -2.079 1.00 93.69 214 GLN A O 1
ATOM 1807 N N . GLU A 1 215 ? -15.444 -8.658 -3.626 1.00 92.50 215 GLU A N 1
ATOM 1808 C CA . GLU A 1 215 ? -14.029 -8.442 -3.942 1.00 92.50 215 GLU A CA 1
ATOM 1809 C C . GLU A 1 215 ? -13.251 -7.982 -2.701 1.00 92.50 215 GLU A C 1
ATOM 1811 O O . GLU A 1 215 ? -12.174 -8.499 -2.406 1.00 92.50 215 GLU A O 1
ATOM 1816 N N . VAL A 1 216 ? -13.822 -7.055 -1.927 1.00 94.38 216 VAL A N 1
ATOM 1817 C CA . VAL A 1 216 ? -13.194 -6.540 -0.703 1.00 94.38 216 VAL A CA 1
ATOM 1818 C C . VAL A 1 216 ? -13.077 -7.618 0.381 1.00 94.38 216 VAL A C 1
ATOM 1820 O O . VAL A 1 216 ? -12.037 -7.718 1.032 1.00 94.38 216 VAL A O 1
ATOM 1823 N N . GLU A 1 217 ? -14.103 -8.447 0.571 1.00 94.38 217 GLU A N 1
ATOM 1824 C CA . GLU A 1 217 ? -14.065 -9.576 1.506 1.00 94.38 217 GLU A CA 1
ATOM 1825 C C . GLU A 1 217 ? -13.011 -10.607 1.087 1.00 94.38 217 GLU A C 1
ATOM 1827 O O . GLU A 1 217 ? -12.231 -11.057 1.926 1.00 94.38 217 GLU A O 1
ATOM 1832 N N . GLU A 1 218 ? -12.909 -10.926 -0.206 1.00 92.44 218 GLU A N 1
ATOM 1833 C CA . GLU A 1 218 ? -11.861 -11.803 -0.735 1.00 92.44 218 GLU A CA 1
ATOM 1834 C C . GLU A 1 218 ? -10.453 -11.225 -0.479 1.00 92.44 218 GLU A C 1
ATOM 1836 O O . GLU A 1 218 ? -9.551 -11.966 -0.074 1.00 92.44 218 GLU A O 1
ATOM 1841 N N . MET A 1 219 ? -10.253 -9.906 -0.632 1.00 92.94 219 MET A N 1
ATOM 1842 C CA . MET A 1 219 ? -8.980 -9.238 -0.303 1.00 92.94 219 MET A CA 1
ATOM 1843 C C . MET A 1 219 ? -8.659 -9.383 1.183 1.00 92.94 219 MET A C 1
ATOM 1845 O O . MET A 1 219 ? -7.549 -9.783 1.546 1.00 92.94 219 MET A O 1
ATOM 1849 N N . ALA A 1 220 ? -9.639 -9.081 2.035 1.00 95.00 220 ALA A N 1
ATOM 1850 C CA . ALA A 1 220 ? -9.498 -9.145 3.480 1.00 95.00 220 ALA A CA 1
ATOM 1851 C C . ALA A 1 220 ? -9.151 -10.565 3.946 1.00 95.00 220 ALA A C 1
ATOM 1853 O O . ALA A 1 220 ? -8.217 -10.736 4.727 1.00 95.00 220 ALA A O 1
ATOM 1854 N N . ILE A 1 221 ? -9.815 -11.591 3.400 1.00 94.31 221 ILE A N 1
ATOM 1855 C CA . ILE A 1 221 ? -9.530 -13.003 3.696 1.00 94.31 221 ILE A CA 1
ATOM 1856 C C . ILE A 1 221 ? -8.078 -13.354 3.363 1.00 94.31 221 ILE A C 1
ATOM 1858 O O . ILE A 1 221 ? -7.390 -13.953 4.193 1.00 94.31 221 ILE A O 1
ATOM 1862 N N . VAL A 1 222 ? -7.589 -12.978 2.176 1.00 92.69 222 VAL A N 1
ATOM 1863 C CA . VAL A 1 222 ? -6.208 -13.283 1.768 1.00 92.69 222 VAL A CA 1
ATOM 1864 C C . VAL A 1 222 ? -5.201 -12.614 2.705 1.00 92.69 222 VAL A C 1
ATOM 1866 O O . VAL A 1 222 ? -4.257 -13.265 3.156 1.00 92.69 222 VAL A O 1
ATOM 1869 N N . ILE A 1 223 ? -5.402 -11.337 3.045 1.00 95.06 223 ILE A N 1
ATOM 1870 C CA . ILE A 1 223 ? -4.501 -10.615 3.956 1.00 95.06 223 ILE A CA 1
ATOM 1871 C C . ILE A 1 223 ? -4.558 -11.216 5.364 1.00 95.06 223 ILE A C 1
ATOM 1873 O O . ILE A 1 223 ? -3.516 -11.453 5.977 1.00 95.06 223 ILE A O 1
ATOM 1877 N N . PHE A 1 224 ? -5.753 -11.537 5.862 1.00 95.25 224 PHE A N 1
ATOM 1878 C CA . PHE A 1 224 ? -5.948 -12.172 7.163 1.00 95.25 224 PHE A CA 1
ATOM 1879 C C . PHE A 1 224 ? -5.197 -13.508 7.261 1.00 95.25 224 PHE A C 1
ATOM 1881 O O . PHE A 1 224 ? -4.495 -13.757 8.243 1.00 95.25 224 PHE A O 1
ATOM 1888 N N . GLN A 1 225 ? -5.282 -14.343 6.220 1.00 93.12 225 GLN A N 1
ATOM 1889 C CA . GLN A 1 225 ? -4.568 -15.621 6.135 1.00 93.12 225 GLN A CA 1
ATOM 1890 C C . GLN A 1 225 ? -3.046 -15.457 6.105 1.00 93.12 225 GLN A C 1
ATOM 1892 O O . GLN A 1 225 ? -2.341 -16.316 6.631 1.00 93.12 225 GLN A O 1
ATOM 1897 N N . VAL A 1 226 ? -2.529 -14.370 5.523 1.00 93.19 226 VAL A N 1
ATOM 1898 C CA . VAL A 1 226 ? -1.095 -14.043 5.567 1.00 93.19 226 VAL A CA 1
ATOM 1899 C C . VAL A 1 226 ? -0.678 -13.569 6.960 1.00 93.19 226 VAL A C 1
ATOM 1901 O O . VAL A 1 226 ? 0.365 -13.980 7.460 1.00 93.19 226 VAL A O 1
ATOM 1904 N N . LEU A 1 227 ? -1.493 -12.744 7.616 1.00 94.62 227 LEU A N 1
ATOM 1905 C CA . LEU A 1 227 ? -1.183 -12.168 8.927 1.00 94.62 227 LEU A CA 1
ATOM 1906 C C . LEU A 1 227 ? -1.278 -13.168 10.082 1.00 94.62 227 LEU A C 1
ATOM 1908 O O . LEU A 1 227 ? -0.534 -13.048 11.057 1.00 94.62 227 LEU A O 1
ATOM 1912 N N . GLN A 1 228 ? -2.173 -14.151 9.995 1.00 92.56 228 GLN A N 1
ATOM 1913 C CA . GLN A 1 228 ? -2.374 -15.162 11.032 1.00 92.56 228 GLN A CA 1
ATOM 1914 C C . GLN A 1 228 ? -1.076 -15.918 11.407 1.00 92.56 228 GLN A C 1
ATOM 1916 O O . GLN A 1 228 ? -0.690 -15.854 12.579 1.00 92.56 228 GLN A O 1
ATOM 1921 N N . PRO A 1 229 ? -0.343 -16.559 10.472 1.00 91.50 229 PRO A N 1
ATOM 1922 C CA . PRO A 1 229 ? 0.906 -17.245 10.798 1.00 91.50 229 PRO A CA 1
ATOM 1923 C C . PRO A 1 229 ? 2.002 -16.281 11.268 1.00 91.50 229 PRO A C 1
ATOM 1925 O O . PRO A 1 229 ? 2.793 -16.654 12.130 1.00 91.50 229 PRO A O 1
ATOM 1928 N N . LEU A 1 230 ? 2.036 -15.038 10.770 1.00 89.50 230 LEU A N 1
ATOM 1929 C CA . LEU A 1 230 ? 2.991 -14.022 11.235 1.00 89.50 230 LEU A CA 1
ATOM 1930 C C . LEU A 1 230 ? 2.757 -13.674 12.709 1.00 89.50 230 LEU A C 1
ATOM 1932 O O . LEU A 1 230 ? 3.695 -13.638 13.503 1.00 89.50 230 LEU A O 1
ATOM 1936 N N . CYS A 1 231 ? 1.495 -13.496 13.105 1.00 89.56 231 CYS A N 1
ATOM 1937 C CA . CYS A 1 231 ? 1.128 -13.268 14.500 1.00 89.56 231 CYS A CA 1
ATOM 1938 C C . CYS A 1 231 ? 1.507 -14.454 15.401 1.00 89.56 231 CYS A C 1
ATOM 1940 O O . CYS A 1 231 ? 1.911 -14.249 16.548 1.00 89.56 231 CYS A O 1
ATOM 1942 N N . ASP A 1 232 ? 1.360 -15.684 14.904 1.00 86.44 232 ASP A N 1
ATOM 1943 C CA . ASP A 1 232 ? 1.654 -16.903 15.661 1.00 86.44 232 ASP A CA 1
ATOM 1944 C C . ASP A 1 232 ? 3.164 -17.167 15.793 1.00 86.44 232 ASP A C 1
ATOM 1946 O O . ASP A 1 232 ? 3.617 -17.581 16.860 1.00 86.44 232 ASP A O 1
ATOM 1950 N N . GLN A 1 233 ? 3.971 -16.826 14.784 1.00 81.38 233 GLN A N 1
ATOM 1951 C CA . GLN A 1 233 ? 5.436 -16.891 14.873 1.00 81.38 233 GLN A CA 1
ATOM 1952 C C . GLN A 1 233 ? 5.983 -15.962 15.962 1.00 81.38 233 GLN A C 1
ATOM 1954 O O . GLN A 1 233 ? 6.816 -16.374 16.767 1.00 81.38 233 GLN A O 1
ATOM 1959 N N . VAL A 1 234 ? 5.462 -14.735 16.070 1.00 70.69 234 VAL A N 1
ATOM 1960 C CA . VAL A 1 234 ? 5.897 -13.788 17.112 1.00 70.69 234 VAL A CA 1
ATOM 1961 C C . VAL A 1 234 ? 5.519 -14.270 18.523 1.00 70.69 234 VAL A C 1
ATOM 1963 O O . VAL A 1 234 ? 6.224 -13.971 19.488 1.00 70.69 234 VAL A O 1
ATOM 1966 N N . LYS A 1 235 ? 4.454 -15.075 18.675 1.00 61.78 235 LYS A N 1
ATOM 1967 C CA . LYS A 1 235 ? 4.137 -15.724 19.962 1.00 61.78 235 LYS A CA 1
ATOM 1968 C C . LYS A 1 235 ? 5.214 -16.727 20.374 1.00 61.78 235 LYS A C 1
ATOM 1970 O O . LYS A 1 235 ? 5.551 -16.769 21.551 1.00 61.78 235 LYS A O 1
ATOM 1975 N N . ALA A 1 236 ? 5.751 -17.501 19.432 1.00 60.12 236 ALA A N 1
ATOM 1976 C CA . ALA A 1 236 ? 6.743 -18.535 19.722 1.00 60.12 236 ALA A CA 1
ATOM 1977 C C . ALA A 1 236 ? 8.077 -17.946 20.220 1.00 60.12 236 ALA A C 1
ATOM 1979 O O . ALA A 1 236 ? 8.654 -18.455 21.178 1.00 60.12 236 ALA A O 1
ATOM 1980 N N . PHE A 1 237 ? 8.526 -16.826 19.644 1.00 54.38 237 PHE A N 1
ATOM 1981 C CA . PHE A 1 237 ? 9.763 -16.159 20.077 1.00 54.38 237 PHE A CA 1
ATOM 1982 C C . PHE A 1 237 ? 9.626 -15.418 21.417 1.00 54.38 237 PHE A C 1
ATOM 1984 O O . PHE A 1 237 ? 10.605 -15.288 22.144 1.00 54.38 237 PHE A O 1
ATOM 1991 N N . GLY A 1 238 ? 8.415 -14.989 21.792 1.00 49.47 238 GLY A N 1
ATOM 1992 C CA . GLY A 1 238 ? 8.154 -14.344 23.085 1.00 49.47 238 GLY A CA 1
ATOM 1993 C C . GLY A 1 238 ? 8.117 -15.293 24.293 1.00 49.47 238 GLY A C 1
ATOM 1994 O O . GLY A 1 238 ? 8.126 -14.820 25.425 1.00 49.47 238 GLY A O 1
ATOM 1995 N N . VAL A 1 239 ? 8.074 -16.614 24.082 1.00 44.81 239 VAL A N 1
ATOM 1996 C CA . VAL A 1 239 ? 8.008 -17.619 25.166 1.00 44.81 239 VAL A CA 1
ATOM 1997 C C . VAL A 1 239 ? 9.398 -18.138 25.569 1.00 44.81 239 VAL A C 1
ATOM 1999 O O . VAL A 1 239 ? 9.562 -18.661 26.666 1.00 44.81 239 VAL A O 1
ATOM 2002 N N . LEU A 1 240 ? 10.434 -17.921 24.752 1.00 42.03 240 LEU A N 1
ATOM 2003 C CA . LEU A 1 240 ? 11.807 -18.367 25.045 1.00 42.03 240 LEU A CA 1
ATOM 2004 C C . LEU A 1 240 ? 12.642 -17.359 25.865 1.00 42.03 240 LEU A C 1
ATOM 2006 O O . LEU A 1 240 ? 13.816 -17.606 26.123 1.00 42.03 240 LEU A O 1
ATOM 2010 N N . GLY A 1 241 ? 12.057 -16.235 26.294 1.00 40.78 241 GLY A N 1
ATOM 2011 C CA . GLY A 1 241 ? 12.796 -15.101 26.865 1.00 40.78 241 GLY A CA 1
ATOM 2012 C C . GLY A 1 241 ? 12.816 -14.948 28.390 1.00 40.78 241 GLY A C 1
ATOM 2013 O O . GLY A 1 241 ? 13.376 -13.963 28.847 1.00 40.78 241 GLY A O 1
ATOM 2014 N N . ASN A 1 242 ? 12.225 -15.850 29.187 1.00 39.44 242 ASN A N 1
ATOM 2015 C CA . ASN A 1 242 ? 12.145 -15.680 30.656 1.00 39.44 242 ASN A CA 1
ATOM 2016 C C . ASN A 1 242 ? 12.452 -16.955 31.469 1.00 39.44 242 ASN A C 1
ATOM 2018 O O . ASN A 1 242 ? 11.987 -17.107 32.594 1.00 39.44 242 ASN A O 1
ATOM 2022 N N . GLY A 1 243 ? 13.240 -17.881 30.917 1.00 38.28 243 GLY A N 1
ATOM 2023 C CA . GLY A 1 243 ? 13.522 -19.178 31.545 1.00 38.28 243 GLY A CA 1
ATOM 2024 C C . GLY A 1 243 ? 15.003 -19.530 31.648 1.00 38.28 243 GLY A C 1
ATOM 2025 O O . GLY A 1 243 ? 15.357 -20.660 31.345 1.00 38.28 243 GLY A O 1
ATOM 2026 N N . ALA A 1 244 ? 15.876 -18.588 32.016 1.00 39.78 244 ALA A N 1
ATOM 2027 C CA . ALA A 1 244 ? 17.269 -18.904 32.355 1.00 39.78 244 ALA A CA 1
ATOM 2028 C C . ALA A 1 244 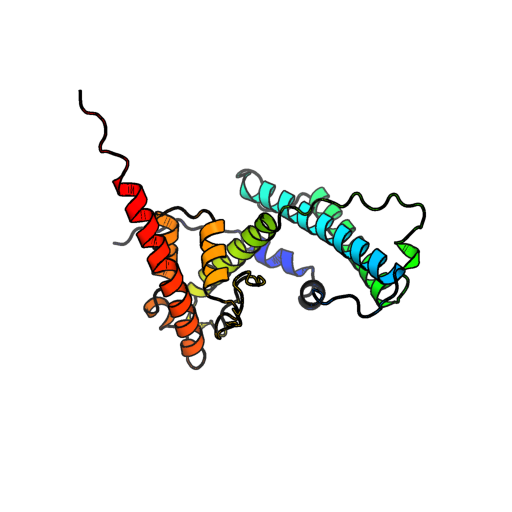? 17.865 -17.882 33.339 1.00 39.78 244 ALA A C 1
ATOM 2030 O O . ALA A 1 244 ? 18.777 -17.123 33.022 1.00 39.78 244 ALA A O 1
ATOM 2031 N N . ARG A 1 245 ? 17.336 -17.872 34.563 1.00 44.03 245 ARG A N 1
ATOM 2032 C CA . ARG A 1 245 ? 18.123 -17.564 35.760 1.00 44.03 245 ARG A CA 1
ATOM 2033 C C . ARG A 1 245 ? 17.811 -18.661 36.769 1.00 44.03 245 ARG A C 1
ATOM 2035 O O . ARG A 1 245 ? 16.757 -18.641 37.392 1.00 44.03 245 ARG A O 1
ATOM 2042 N N . ALA A 1 246 ? 18.697 -19.643 36.820 1.00 41.59 246 ALA A N 1
ATOM 2043 C CA . ALA A 1 246 ? 18.813 -20.581 37.918 1.00 41.59 246 ALA A CA 1
ATOM 2044 C C . ALA A 1 246 ? 20.253 -20.451 38.425 1.00 41.59 246 ALA A C 1
ATOM 2046 O O . ALA A 1 246 ? 21.188 -20.616 37.640 1.00 41.59 246 ALA A O 1
ATOM 2047 N N . ASP A 1 247 ? 20.321 -19.990 39.670 1.00 44.56 247 ASP A N 1
ATOM 2048 C CA . ASP A 1 247 ? 21.361 -20.050 40.706 1.00 44.56 247 ASP A CA 1
ATOM 2049 C C . ASP A 1 247 ? 22.674 -20.794 40.408 1.00 44.56 247 ASP A C 1
ATOM 2051 O O . ASP A 1 247 ? 22.637 -21.964 39.961 1.00 44.56 247 ASP A O 1
#

Secondary structure (DSSP, 8-state):
-----------TTHHHHGGGS-HHHHHHHHHTTSPPSS--HHHHHHHHHHHHHHHHHHHHHHHHHHHHHH-TTS-S---HHHHHHHHHHHHHHHHHHHHHHTT--TTT--TTS--------S-THHHHHHHHHHHHHHHHHHTT-GGG-S-PPPPPP----STT-----TTTTS-HHHHHHHHHHTT--HHHHHHHHHHT-HHHHTTSPTTTHHHHHHHHHHHHHHHHHHHHHHHHHTTSSS-----

Sequence (247 aa):
MFDDGPKWGWSKTLQQDWTCMDRATWSRFTCLLDAPVDSTLEAARHWQHVHAERRRVDKLISTINHDLIFDDELEDRLTEEQEARLAELYRHLDEVYKAYEKGDHTKFVSPNLPQPHIFVHPPIPVYLNLAFKLWRQECWNMSEKPDLIRQLPHPPFMPCAKPGCHNTRTPLKICVHNLSALYHNAELSRTELLKERNFWHPDRWSRVPQPYRQEVEEMAIVIFQVLQPLCDQVKAFGVLGNGARAD